Protein AF-A0A963CVA5-F1 (afdb_monomer)

Nearest PDB structures (foldseek):
  7udq-assembly1_A  TM=7.820E-01  e=1.132E-16  Homo sapiens
  7cyr-assembly1_A  TM=7.185E-01  e=1.658E-17  Mycolicibacterium smegmatis MC2 155
  7udp-assembly1_A  TM=7.849E-01  e=9.204E-16  Homo sapiens
  5i35-assembly1_A  TM=7.841E-01  e=1.554E-15  Homo sapiens
  4ped-assembly1_A  TM=7.115E-01  e=2.336E-15  Homo sapiens

Structure (mmCIF, N/CA/C/O backbone):
data_AF-A0A963CVA5-F1
#
_entry.id   AF-A0A963CVA5-F1
#
loop_
_atom_site.group_PDB
_atom_site.id
_atom_site.type_symbol
_atom_site.label_atom_id
_atom_site.label_alt_id
_atom_site.label_comp_id
_atom_site.label_asym_id
_atom_site.label_entity_id
_atom_site.label_seq_id
_atom_site.pdbx_PDB_ins_code
_atom_site.Cartn_x
_atom_site.Cartn_y
_atom_site.Cartn_z
_atom_site.occupancy
_atom_site.B_iso_or_equiv
_atom_site.auth_seq_id
_atom_site.auth_comp_id
_atom_site.auth_asym_id
_atom_site.auth_atom_id
_atom_site.pdbx_PDB_model_num
ATOM 1 N N . MET A 1 1 ? -16.695 -17.046 -19.428 1.00 58.00 1 MET A N 1
ATOM 2 C CA . MET A 1 1 ? -16.121 -15.823 -18.811 1.00 58.00 1 MET A CA 1
ATOM 3 C C . MET A 1 1 ? -14.742 -15.446 -19.372 1.00 58.00 1 MET A C 1
ATOM 5 O O . MET A 1 1 ? -14.582 -14.282 -19.713 1.00 58.00 1 MET A O 1
ATOM 9 N N . ARG A 1 2 ? -13.793 -16.386 -19.567 1.00 63.28 2 ARG A N 1
ATOM 10 C CA . ARG A 1 2 ? -12.446 -16.097 -20.126 1.00 63.28 2 ARG A CA 1
ATOM 11 C C . ARG A 1 2 ? -12.443 -15.358 -21.474 1.00 63.28 2 ARG A C 1
ATOM 13 O O . ARG A 1 2 ? -11.784 -14.335 -21.610 1.00 63.28 2 ARG A O 1
ATOM 20 N N . LEU A 1 3 ? -13.240 -15.824 -22.439 1.00 72.12 3 LEU A N 1
ATOM 21 C CA . LEU A 1 3 ? -13.317 -15.221 -23.780 1.00 72.12 3 LEU A CA 1
ATOM 22 C C . LEU A 1 3 ? -13.849 -13.781 -23.765 1.00 72.12 3 LEU A C 1
ATOM 24 O O . LEU A 1 3 ? -13.309 -12.931 -24.459 1.00 72.12 3 LEU A O 1
ATOM 28 N N . LEU A 1 4 ? -14.857 -13.485 -22.936 1.00 80.06 4 LEU A N 1
ATOM 29 C CA . LEU A 1 4 ? -15.414 -12.131 -22.812 1.00 80.06 4 LEU A CA 1
ATOM 30 C C . LEU A 1 4 ? -14.401 -11.155 -22.204 1.00 80.06 4 LEU A C 1
ATOM 32 O O . LEU A 1 4 ? -14.311 -10.006 -22.628 1.00 80.06 4 LEU A O 1
ATOM 36 N N . ARG A 1 5 ? -13.614 -11.608 -21.222 1.00 79.00 5 ARG A N 1
ATOM 37 C CA . ARG A 1 5 ? -12.592 -10.778 -20.575 1.00 79.00 5 ARG A CA 1
ATOM 38 C C . ARG A 1 5 ? -11.366 -10.581 -21.469 1.00 79.00 5 ARG A C 1
ATOM 40 O O . ARG A 1 5 ? -10.877 -9.459 -21.551 1.00 79.00 5 ARG A O 1
ATOM 47 N N . LEU A 1 6 ? -10.939 -11.607 -22.207 1.00 77.69 6 LEU A N 1
ATOM 48 C CA . LEU A 1 6 ? -9.925 -11.468 -23.257 1.00 77.69 6 LEU A CA 1
ATOM 49 C C . LEU A 1 6 ? -10.396 -10.513 -24.363 1.00 77.69 6 LEU A C 1
ATOM 51 O O . LEU A 1 6 ? -9.666 -9.599 -24.729 1.00 77.69 6 LEU A O 1
ATOM 55 N N . ALA A 1 7 ? -11.636 -10.662 -24.839 1.00 82.62 7 ALA A N 1
ATOM 56 C CA . ALA A 1 7 ? -12.228 -9.748 -25.811 1.00 82.62 7 ALA A CA 1
ATOM 57 C C . ALA A 1 7 ? -12.273 -8.313 -25.275 1.00 82.62 7 ALA A C 1
ATOM 59 O O . ALA A 1 7 ? -11.932 -7.388 -26.007 1.00 82.62 7 ALA A O 1
ATOM 60 N N . LYS A 1 8 ? -12.610 -8.111 -23.990 1.00 82.38 8 LYS A N 1
ATOM 61 C CA . LYS A 1 8 ? -12.521 -6.797 -23.337 1.00 82.38 8 LYS A CA 1
ATOM 62 C C . LYS A 1 8 ? -11.095 -6.251 -23.392 1.00 82.38 8 LYS A C 1
ATOM 64 O O . LYS A 1 8 ? -10.931 -5.096 -23.764 1.00 82.38 8 LYS A O 1
ATOM 69 N N . ILE A 1 9 ? -10.081 -7.051 -23.062 1.00 79.94 9 ILE A N 1
ATOM 70 C CA . ILE A 1 9 ? -8.676 -6.612 -23.086 1.00 79.94 9 ILE A CA 1
ATOM 71 C C . ILE A 1 9 ? -8.236 -6.222 -24.485 1.00 79.94 9 ILE A C 1
ATOM 73 O O . ILE A 1 9 ? -7.710 -5.130 -24.664 1.00 79.94 9 ILE A O 1
ATOM 77 N N . VAL A 1 10 ? -8.511 -7.066 -25.477 1.00 81.44 10 VAL A N 1
ATOM 78 C CA . VAL A 1 10 ? -8.201 -6.772 -26.880 1.00 81.44 10 VAL A CA 1
ATOM 79 C C . VAL A 1 10 ? -8.936 -5.508 -27.327 1.00 81.44 10 VAL A C 1
ATOM 81 O O . VAL A 1 10 ? -8.327 -4.613 -27.900 1.00 81.44 10 VAL A O 1
ATOM 84 N N . THR A 1 11 ? -10.221 -5.375 -26.995 1.00 83.62 11 THR A N 1
ATOM 85 C CA . THR A 1 11 ? -11.025 -4.196 -27.346 1.00 83.62 11 THR A CA 1
ATOM 86 C C . THR A 1 11 ? -10.487 -2.929 -26.689 1.00 83.62 11 THR A C 1
ATOM 88 O O . THR A 1 11 ? -10.404 -1.898 -27.346 1.00 83.62 11 THR A O 1
ATOM 91 N N . VAL A 1 12 ? -10.098 -2.982 -25.413 1.00 82.62 12 VAL A N 1
ATOM 92 C CA . VAL A 1 12 ? -9.499 -1.850 -24.693 1.00 82.62 12 VAL A CA 1
ATOM 93 C C . VAL A 1 12 ? -8.126 -1.518 -25.279 1.00 82.62 12 VAL A C 1
ATOM 95 O O . VAL A 1 12 ? -7.868 -0.357 -25.584 1.00 82.62 12 VAL A O 1
ATOM 98 N N . GLY A 1 13 ? -7.285 -2.520 -25.537 1.00 80.94 13 GLY A N 1
ATOM 99 C CA . GLY A 1 13 ? -5.982 -2.346 -26.178 1.00 80.94 13 GLY A CA 1
ATOM 100 C C . GLY A 1 13 ? -6.095 -1.659 -27.538 1.00 80.94 13 GLY A C 1
ATOM 101 O O . GLY A 1 13 ? -5.429 -0.653 -27.774 1.00 80.94 13 GLY A O 1
ATOM 102 N N . LEU A 1 14 ? -7.019 -2.115 -28.388 1.00 82.75 14 LEU A N 1
ATOM 103 C CA . LEU A 1 14 ? -7.311 -1.485 -29.677 1.00 82.75 14 LEU A CA 1
ATOM 104 C C . LEU A 1 14 ? -7.947 -0.092 -29.503 1.00 82.75 14 LEU A C 1
ATOM 106 O O . LEU A 1 14 ? -7.607 0.858 -30.207 1.00 82.75 14 LEU A O 1
ATOM 110 N N . ARG A 1 15 ? -8.849 0.096 -28.540 1.00 82.81 15 ARG A N 1
ATOM 111 C CA . ARG A 1 15 ? -9.482 1.399 -28.291 1.00 82.81 15 ARG A CA 1
ATOM 112 C C . ARG A 1 15 ? -8.475 2.472 -27.877 1.00 82.81 15 ARG A C 1
ATOM 114 O O . ARG A 1 15 ? -8.663 3.626 -28.248 1.00 82.81 15 ARG A O 1
ATOM 121 N N . PHE A 1 16 ? -7.436 2.107 -27.130 1.00 81.88 16 PHE A N 1
ATOM 122 C CA . PHE A 1 16 ? -6.407 3.035 -26.646 1.00 81.88 16 PHE A CA 1
ATOM 123 C C . PHE A 1 16 ? -5.110 3.012 -27.470 1.00 81.88 16 PHE A C 1
ATOM 125 O O . PHE A 1 16 ? -4.197 3.791 -27.203 1.00 81.88 16 PHE A O 1
ATOM 132 N N . GLY A 1 17 ? -5.022 2.174 -28.503 1.00 78.50 17 GLY A N 1
ATOM 133 C CA . GLY A 1 17 ? -3.855 2.147 -29.384 1.00 78.50 17 GLY A CA 1
ATOM 134 C C . GLY A 1 17 ? -2.616 1.550 -28.720 1.00 78.50 17 GLY A C 1
ATOM 135 O O . GLY A 1 17 ? -1.510 2.013 -28.986 1.00 78.50 17 GLY A O 1
ATOM 136 N N . LEU A 1 18 ? -2.787 0.574 -27.821 1.00 77.38 18 LEU A N 1
ATOM 137 C CA . LEU A 1 18 ? -1.661 -0.130 -27.192 1.00 77.38 18 LEU A CA 1
ATOM 138 C C . LEU A 1 18 ? -0.922 -1.029 -28.188 1.00 77.38 18 LEU A C 1
ATOM 140 O O . LEU A 1 18 ? 0.270 -1.264 -28.049 1.00 77.38 18 LEU A O 1
ATOM 144 N N . ASP A 1 19 ? -1.619 -1.483 -29.224 1.00 73.31 19 ASP A N 1
ATOM 145 C CA . ASP A 1 19 ? -1.038 -2.149 -30.385 1.00 73.31 19 ASP A CA 1
ATOM 146 C C . ASP A 1 19 ? -0.001 -1.268 -31.092 1.00 73.31 19 ASP A C 1
ATOM 148 O O . ASP A 1 19 ? 1.026 -1.783 -31.514 1.00 73.31 19 ASP A O 1
ATOM 152 N N . GLN A 1 20 ? -0.197 0.056 -31.149 1.00 71.38 20 GLN A N 1
ATOM 153 C CA . GLN A 1 20 ? 0.800 0.960 -31.739 1.00 71.38 20 GLN A CA 1
ATOM 154 C C . GLN A 1 20 ? 2.098 1.006 -30.933 1.00 71.38 20 GLN A C 1
ATOM 156 O O . GLN A 1 20 ? 3.159 1.042 -31.530 1.00 71.38 20 GLN A O 1
ATOM 161 N N . LEU A 1 21 ? 2.040 0.912 -29.600 1.00 67.38 21 LEU A N 1
ATOM 162 C CA . LEU A 1 21 ? 3.252 0.865 -28.769 1.00 67.38 21 LEU A CA 1
ATOM 163 C C . LEU A 1 21 ? 4.130 -0.350 -29.092 1.00 67.38 21 LEU A C 1
A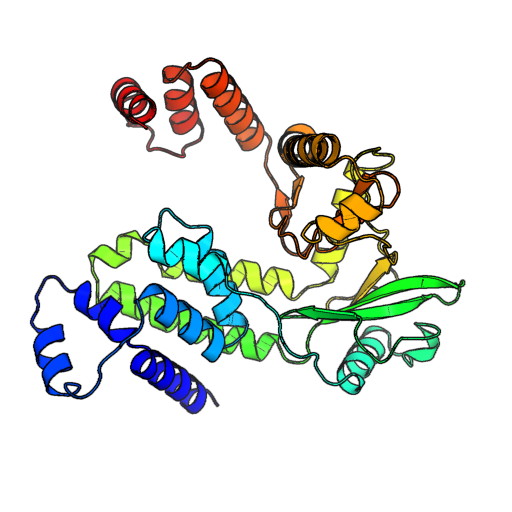TOM 165 O O . LEU A 1 21 ? 5.350 -0.261 -29.025 1.00 67.38 21 LEU A O 1
ATOM 169 N N . VAL A 1 22 ? 3.502 -1.477 -29.435 1.00 65.62 22 VAL A N 1
ATOM 170 C CA . VAL A 1 22 ? 4.201 -2.708 -29.825 1.00 65.62 22 VAL A CA 1
ATOM 171 C C . VAL A 1 22 ? 4.675 -2.632 -31.278 1.00 65.62 22 VAL A C 1
ATOM 173 O O . VAL A 1 22 ? 5.758 -3.107 -31.594 1.00 65.62 22 VAL A O 1
ATOM 176 N N . LEU A 1 23 ? 3.880 -2.026 -32.162 1.00 67.62 23 LEU A N 1
ATOM 177 C CA . LEU A 1 23 ? 4.208 -1.879 -33.582 1.00 67.62 23 LEU A CA 1
ATOM 178 C C . LEU A 1 23 ? 5.320 -0.850 -33.822 1.00 67.62 23 LEU A C 1
ATOM 180 O O . LEU A 1 23 ? 6.184 -1.089 -34.655 1.00 67.62 23 LEU A O 1
ATOM 184 N N . ASP A 1 24 ? 5.346 0.249 -33.070 1.00 66.31 24 ASP A N 1
ATOM 185 C CA . ASP A 1 24 ? 6.409 1.262 -33.132 1.00 66.31 24 ASP A CA 1
ATOM 186 C C . ASP A 1 24 ? 7.757 0.707 -32.633 1.00 66.31 24 ASP A C 1
ATOM 188 O O . ASP A 1 24 ? 8.813 1.254 -32.945 1.00 66.31 24 ASP A O 1
ATOM 192 N N . ALA A 1 25 ? 7.720 -0.391 -31.874 1.00 61.44 25 ALA A N 1
ATOM 193 C CA . ALA A 1 25 ? 8.889 -1.119 -31.402 1.00 61.44 25 ALA A CA 1
ATOM 194 C C . ALA A 1 25 ? 9.374 -2.216 -32.376 1.00 61.44 25 ALA A C 1
ATOM 196 O O . ALA A 1 25 ? 10.396 -2.839 -32.103 1.00 61.44 25 ALA A O 1
ATOM 197 N N . ASP A 1 26 ? 8.678 -2.469 -33.498 1.00 64.25 26 ASP A N 1
ATOM 198 C CA . ASP A 1 26 ? 9.117 -3.421 -34.531 1.00 64.25 26 ASP A CA 1
ATOM 199 C C . ASP A 1 26 ? 10.130 -2.767 -35.495 1.00 64.25 26 ASP A C 1
ATOM 201 O O . ASP A 1 26 ? 9.747 -1.927 -36.317 1.00 64.25 26 ASP A O 1
ATOM 205 N N . PRO A 1 27 ? 11.407 -3.194 -35.492 1.00 58.47 27 PRO A N 1
ATOM 206 C CA . PRO A 1 27 ? 12.426 -2.619 -36.363 1.00 58.47 27 PRO A CA 1
ATOM 207 C C . PRO A 1 27 ? 12.242 -2.977 -37.850 1.00 58.47 27 PRO A C 1
ATOM 209 O O . PRO A 1 27 ? 12.894 -2.380 -38.705 1.00 58.47 27 PRO A O 1
ATOM 212 N N . SER A 1 28 ? 11.373 -3.937 -38.196 1.00 66.75 28 SER A N 1
ATOM 213 C CA . SER A 1 28 ? 11.171 -4.384 -39.581 1.00 66.75 28 SER A CA 1
ATOM 214 C C . SER A 1 28 ? 10.199 -3.518 -40.396 1.00 66.75 28 SER A C 1
ATOM 216 O O . SER A 1 28 ? 10.202 -3.593 -41.628 1.00 66.75 28 SER A O 1
ATOM 218 N N . GLY A 1 29 ? 9.339 -2.726 -39.741 1.00 62.78 29 GLY A N 1
ATOM 219 C CA . GLY A 1 29 ? 8.379 -1.807 -40.375 1.00 62.78 29 GLY A CA 1
ATOM 220 C C . GLY A 1 29 ? 7.257 -2.457 -41.207 1.00 62.78 29 GLY A C 1
ATOM 221 O O . GLY A 1 29 ? 6.314 -1.775 -41.616 1.00 62.78 29 GLY A O 1
ATOM 222 N N . ARG A 1 30 ? 7.294 -3.778 -41.435 1.00 66.56 30 ARG A N 1
ATOM 223 C CA . ARG A 1 30 ? 6.318 -4.507 -42.267 1.00 66.56 30 ARG A CA 1
ATOM 224 C C . ARG A 1 30 ? 5.005 -4.782 -41.537 1.00 66.56 30 ARG A C 1
ATOM 226 O O . ARG A 1 30 ? 3.941 -4.644 -42.141 1.00 66.56 30 ARG A O 1
ATOM 233 N N . LEU A 1 31 ? 5.062 -5.133 -40.251 1.00 66.44 31 LEU A N 1
ATOM 234 C CA . LEU A 1 31 ? 3.866 -5.328 -39.423 1.00 66.44 31 LEU A CA 1
ATOM 235 C C . LEU A 1 31 ? 3.086 -4.013 -39.217 1.00 66.44 31 LEU A C 1
ATOM 237 O O . LEU A 1 31 ? 1.871 -4.027 -39.433 1.00 66.44 31 LEU A O 1
ATOM 241 N N . PRO A 1 32 ? 3.733 -2.865 -38.916 1.00 66.38 32 PRO A N 1
ATOM 242 C CA . PRO A 1 32 ? 3.062 -1.568 -38.837 1.00 66.38 32 PRO A CA 1
ATOM 243 C C . PRO A 1 32 ? 2.310 -1.183 -40.110 1.00 66.38 32 PRO A C 1
ATOM 245 O O . PRO A 1 32 ? 1.197 -0.671 -40.013 1.00 66.38 32 PRO A O 1
ATOM 248 N N . ALA A 1 33 ? 2.882 -1.440 -41.291 1.00 64.44 33 ALA A N 1
ATOM 249 C CA . ALA A 1 33 ? 2.288 -1.062 -42.573 1.00 64.44 33 ALA A CA 1
ATOM 250 C C . ALA A 1 33 ? 0.997 -1.844 -42.880 1.00 64.44 33 ALA A C 1
ATOM 252 O O . ALA A 1 33 ? -0.021 -1.247 -43.233 1.00 64.44 33 ALA A O 1
ATOM 253 N N . VAL A 1 34 ? 1.010 -3.168 -42.685 1.00 70.31 34 VAL A N 1
ATOM 254 C CA . VAL A 1 34 ? -0.186 -4.015 -42.859 1.00 70.31 34 VAL A CA 1
ATOM 255 C C . VAL A 1 34 ? -1.251 -3.651 -41.825 1.00 70.31 34 VAL A C 1
ATOM 257 O O . VAL A 1 34 ? -2.434 -3.556 -42.147 1.00 70.31 34 VAL A O 1
ATOM 260 N N . TRP A 1 35 ? -0.843 -3.383 -40.587 1.00 73.44 35 TRP A N 1
ATOM 261 C CA . TRP A 1 35 ? -1.770 -3.042 -39.516 1.00 73.44 35 TRP A CA 1
ATOM 262 C C . TRP A 1 35 ? -2.430 -1.670 -39.712 1.00 73.44 35 TRP A C 1
ATOM 264 O O . TRP A 1 35 ? -3.646 -1.543 -39.562 1.00 73.44 35 TRP A O 1
ATOM 274 N N . HIS A 1 36 ? -1.664 -0.653 -40.122 1.00 69.88 36 HIS A N 1
ATOM 275 C CA . HIS A 1 36 ? -2.199 0.671 -40.449 1.00 69.88 36 HIS A CA 1
ATOM 276 C C . HIS A 1 36 ? -3.141 0.636 -41.655 1.00 69.88 36 HIS A C 1
ATOM 278 O O . HIS A 1 36 ? -4.099 1.402 -41.676 1.00 69.88 36 HIS A O 1
ATOM 284 N N . PHE A 1 37 ? -2.932 -0.269 -42.617 1.00 72.12 37 PHE A N 1
ATOM 285 C CA . PHE A 1 37 ? -3.853 -0.459 -43.740 1.00 72.12 37 PHE A CA 1
ATOM 286 C C . PHE A 1 37 ? -5.238 -0.944 -43.279 1.00 72.12 37 PHE A C 1
ATOM 288 O O . PHE A 1 37 ? -6.253 -0.387 -43.691 1.00 72.12 37 PHE A O 1
ATOM 295 N N . PHE A 1 38 ? -5.300 -1.923 -42.370 1.00 72.69 38 PHE A N 1
ATOM 296 C CA . PHE A 1 38 ? -6.575 -2.433 -41.846 1.00 72.69 38 PHE A CA 1
ATOM 297 C C . PHE A 1 38 ? -7.232 -1.521 -40.800 1.00 72.69 38 PHE A C 1
ATOM 299 O O . PHE A 1 38 ? -8.441 -1.598 -40.606 1.00 72.69 38 PHE A O 1
ATOM 306 N N . PHE A 1 39 ? -6.464 -0.652 -40.138 1.00 75.50 39 PHE A N 1
ATOM 307 C CA . PHE A 1 39 ? -6.941 0.208 -39.049 1.00 75.50 39 PHE A CA 1
ATOM 308 C C . PHE A 1 39 ? -6.785 1.713 -39.327 1.00 75.50 39 PHE A C 1
ATOM 310 O O . PHE A 1 39 ? -6.747 2.513 -38.391 1.00 75.50 39 PHE A O 1
ATOM 317 N N . PHE A 1 40 ? -6.746 2.122 -40.600 1.00 69.75 40 PHE A N 1
ATOM 318 C CA . PHE A 1 40 ? -6.430 3.495 -41.030 1.00 69.75 40 PHE A CA 1
ATOM 319 C C . PHE A 1 40 ? -7.355 4.587 -40.452 1.00 69.75 40 PHE A C 1
ATOM 321 O O . PHE A 1 40 ? -6.978 5.757 -40.380 1.00 69.75 40 PHE A O 1
ATOM 328 N N . TRP A 1 41 ? -8.570 4.225 -40.024 1.00 73.69 41 TRP A N 1
ATOM 329 C CA . TRP A 1 41 ? -9.540 5.144 -39.418 1.00 73.69 41 TRP A CA 1
ATOM 330 C C . TRP A 1 41 ? -9.261 5.461 -37.938 1.00 73.69 41 TRP A C 1
ATOM 332 O O . TRP A 1 41 ? -9.852 6.395 -37.389 1.00 73.69 41 TRP A O 1
ATOM 342 N N . ARG A 1 42 ? -8.385 4.705 -37.258 1.00 75.44 42 ARG A N 1
ATOM 343 C CA . ARG A 1 42 ? -8.060 4.909 -35.837 1.00 75.44 42 ARG A CA 1
ATOM 344 C C . ARG A 1 42 ? -7.052 6.051 -35.691 1.00 75.44 42 ARG A C 1
ATOM 346 O O . ARG A 1 42 ? -5.860 5.876 -35.914 1.00 75.44 42 ARG A O 1
ATOM 353 N N . LYS A 1 43 ? -7.534 7.232 -35.287 1.00 70.69 43 LYS A N 1
ATOM 354 C CA . LYS A 1 43 ? -6.695 8.385 -34.916 1.00 70.69 43 LYS A CA 1
ATOM 355 C C . LYS A 1 43 ? -6.713 8.597 -33.409 1.00 70.69 43 LYS A C 1
ATOM 357 O O . LYS A 1 43 ? -7.772 8.821 -32.824 1.00 70.69 43 LYS A O 1
ATOM 362 N N . PHE A 1 44 ? -5.537 8.596 -32.794 1.00 78.19 44 PHE A N 1
ATOM 363 C CA . PHE A 1 44 ? -5.379 8.867 -31.371 1.00 78.19 44 PHE A CA 1
ATOM 364 C C . PHE A 1 44 ? -4.940 10.313 -31.164 1.00 78.19 44 PHE A C 1
ATOM 366 O O . PHE A 1 44 ? -3.869 10.707 -31.610 1.00 78.19 44 PHE A O 1
ATOM 373 N N . ARG A 1 45 ? -5.785 11.116 -30.508 1.00 75.88 45 ARG A N 1
ATOM 374 C CA . ARG A 1 45 ? -5.478 12.524 -30.198 1.00 75.88 45 ARG A CA 1
ATOM 375 C C . ARG A 1 45 ? -4.644 12.689 -28.929 1.00 75.88 45 ARG A C 1
ATOM 377 O O . ARG A 1 45 ? -4.016 13.722 -28.747 1.00 75.88 45 ARG A O 1
ATOM 384 N N . GLU A 1 46 ? -4.666 11.691 -28.052 1.00 84.81 46 GLU A N 1
ATOM 385 C CA . GLU A 1 46 ? -3.998 11.749 -26.753 1.00 84.81 46 GLU A CA 1
ATOM 386 C C . GLU A 1 46 ? -2.586 11.149 -26.815 1.00 84.81 46 GLU A C 1
ATOM 388 O O . GLU A 1 46 ? -2.382 10.162 -27.537 1.00 84.81 46 GLU A O 1
ATOM 393 N N . PRO A 1 47 ? -1.627 11.693 -26.040 1.00 87.38 47 PRO A N 1
ATOM 394 C CA . PRO A 1 47 ? -0.296 11.118 -25.874 1.00 87.38 47 PRO A CA 1
ATOM 395 C C . PRO A 1 47 ? -0.338 9.656 -25.428 1.00 87.38 47 PRO A C 1
ATOM 397 O O . PRO A 1 47 ? -1.215 9.250 -24.663 1.00 87.38 47 PRO A O 1
ATOM 400 N N . ARG A 1 48 ? 0.650 8.868 -25.866 1.00 87.50 48 ARG A N 1
ATOM 401 C CA . ARG A 1 48 ? 0.733 7.423 -25.594 1.00 87.50 48 ARG A CA 1
ATOM 402 C C . ARG A 1 48 ? 0.637 7.069 -24.102 1.00 87.50 48 ARG A C 1
ATOM 404 O O . ARG A 1 48 ? -0.036 6.101 -23.762 1.00 87.50 48 ARG A O 1
ATOM 411 N N . ALA A 1 49 ? 1.238 7.886 -23.234 1.00 88.06 49 ALA A N 1
ATOM 412 C CA . ALA A 1 49 ? 1.235 7.698 -21.787 1.00 88.06 49 ALA A CA 1
ATOM 413 C C . ALA A 1 49 ? -0.184 7.771 -21.207 1.00 88.06 49 ALA A C 1
ATOM 415 O O . ALA A 1 49 ? -0.630 6.846 -20.529 1.00 88.06 49 ALA A O 1
ATOM 416 N N . ILE A 1 50 ? -0.939 8.815 -21.572 1.00 89.00 50 ILE A N 1
ATOM 417 C CA . ILE A 1 50 ? -2.329 9.014 -21.130 1.00 89.00 50 ILE A CA 1
ATOM 418 C C . ILE A 1 50 ? -3.210 7.853 -21.598 1.00 89.00 50 ILE A C 1
ATOM 420 O O . ILE A 1 50 ? -4.050 7.351 -20.848 1.00 89.00 50 ILE A O 1
ATOM 424 N N . ARG A 1 51 ? -3.002 7.389 -22.836 1.00 89.94 51 ARG A N 1
ATOM 425 C CA . ARG A 1 51 ? -3.746 6.247 -23.379 1.00 89.94 51 ARG A CA 1
ATOM 426 C C . ARG A 1 51 ? -3.452 4.960 -22.617 1.00 89.94 51 ARG A C 1
ATOM 428 O O . ARG A 1 51 ? -4.389 4.220 -22.329 1.00 89.94 51 ARG A O 1
ATOM 435 N N . LEU A 1 52 ? -2.188 4.714 -22.267 1.00 88.94 52 LEU A N 1
ATOM 436 C CA . LEU A 1 52 ? -1.793 3.566 -21.454 1.00 88.94 5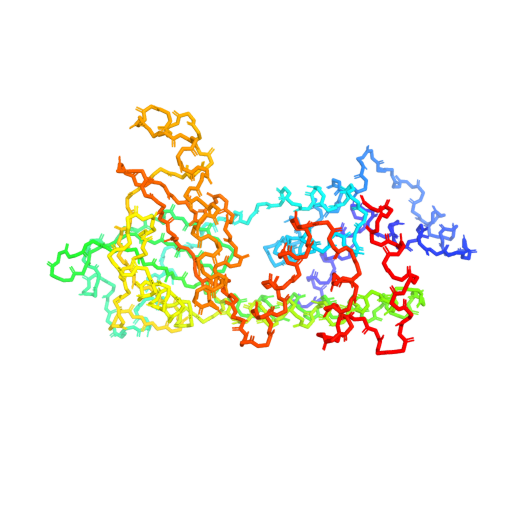2 LEU A CA 1
ATOM 437 C C . LEU A 1 52 ? -2.456 3.609 -20.076 1.00 88.94 52 LEU A C 1
ATOM 439 O O . LEU A 1 52 ? -3.107 2.636 -19.697 1.00 88.94 52 LEU A O 1
ATOM 443 N N . ARG A 1 53 ? -2.381 4.744 -19.371 1.00 90.75 53 ARG A N 1
ATOM 444 C CA . ARG A 1 53 ? -3.035 4.906 -18.066 1.00 90.75 53 ARG A CA 1
ATOM 445 C C . ARG A 1 53 ? -4.533 4.610 -18.142 1.00 90.75 53 ARG A C 1
ATOM 447 O O . ARG A 1 53 ? -5.032 3.761 -17.408 1.00 90.75 53 ARG A O 1
ATOM 454 N N . ARG A 1 54 ? -5.246 5.247 -19.076 1.00 88.94 54 ARG A N 1
ATOM 455 C CA . ARG A 1 54 ? -6.698 5.055 -19.242 1.00 88.94 54 ARG A CA 1
ATOM 456 C C . ARG A 1 54 ? -7.075 3.639 -19.660 1.00 88.94 54 ARG A C 1
ATOM 458 O O . ARG A 1 54 ? -8.153 3.156 -19.301 1.00 88.94 54 ARG A O 1
ATOM 465 N N . ALA A 1 55 ? -6.209 2.966 -20.415 1.00 88.75 55 ALA A N 1
ATOM 466 C CA . ALA A 1 55 ? -6.394 1.561 -20.730 1.00 88.75 55 ALA A CA 1
ATOM 467 C C . ALA A 1 55 ? -6.346 0.718 -19.452 1.00 88.75 55 ALA A C 1
ATOM 469 O O . ALA A 1 55 ? -7.291 -0.026 -19.201 1.00 88.75 55 ALA A O 1
ATOM 470 N N . LEU A 1 56 ? -5.317 0.882 -18.616 1.00 89.06 56 LEU A N 1
ATOM 471 C CA . LEU A 1 56 ? -5.186 0.150 -17.352 1.00 89.06 56 LEU A CA 1
ATOM 472 C C . LEU A 1 56 ? -6.363 0.427 -16.400 1.00 89.06 56 LEU A C 1
ATOM 474 O O . LEU A 1 56 ? -6.958 -0.522 -15.888 1.00 89.06 56 LEU A O 1
ATOM 478 N N . GLU A 1 57 ? -6.796 1.686 -16.272 1.00 87.00 57 GLU A N 1
ATOM 479 C CA . GLU A 1 57 ? -8.011 2.068 -15.525 1.00 87.00 57 GLU A CA 1
ATOM 480 C C . GLU A 1 57 ? -9.263 1.342 -16.051 1.00 87.00 57 GLU A C 1
ATOM 482 O O . GLU A 1 57 ? -10.059 0.799 -15.284 1.00 87.00 57 GLU A O 1
ATOM 487 N N . SER A 1 58 ? -9.422 1.266 -17.377 1.00 85.12 58 SER A N 1
ATOM 488 C CA . SER A 1 58 ? -10.566 0.602 -18.023 1.00 85.12 58 SER A CA 1
ATOM 489 C C . SER A 1 58 ? -10.548 -0.924 -17.864 1.00 85.12 58 SER A C 1
ATOM 491 O O . SER A 1 58 ? -11.604 -1.580 -17.854 1.00 85.12 58 SER A O 1
ATOM 493 N N . LEU A 1 59 ? -9.355 -1.517 -17.777 1.00 84.75 59 LEU A N 1
ATOM 494 C CA . LEU A 1 59 ? -9.178 -2.947 -17.535 1.00 84.75 59 LEU A CA 1
ATOM 495 C C . LEU A 1 59 ? -9.539 -3.303 -16.093 1.00 84.75 59 LEU A C 1
ATOM 497 O O . LEU A 1 59 ? -10.208 -4.320 -15.872 1.00 84.75 59 LEU A O 1
ATOM 501 N N . GLY A 1 60 ? -9.233 -2.417 -15.152 1.00 83.44 60 GLY A N 1
ATOM 502 C CA . GLY A 1 60 ? -9.695 -2.482 -13.775 1.00 83.44 60 GLY A CA 1
ATOM 503 C C . GLY A 1 60 ? -8.555 -2.608 -12.764 1.00 83.44 60 GLY A C 1
ATOM 504 O O . GLY A 1 60 ? -7.387 -2.461 -13.120 1.00 83.44 60 GLY A O 1
ATOM 505 N N . PRO A 1 61 ? -8.881 -2.913 -11.499 1.00 82.31 61 PRO A N 1
ATOM 506 C CA . PRO A 1 61 ? -7.993 -2.639 -10.364 1.00 82.31 61 PRO A CA 1
ATOM 507 C C . PRO A 1 61 ? -6.664 -3.399 -10.413 1.00 82.31 61 PRO A C 1
ATOM 509 O O . PRO A 1 61 ? -5.621 -2.854 -10.076 1.00 82.31 61 PRO A O 1
ATOM 512 N N . ILE A 1 62 ? -6.676 -4.632 -10.925 1.00 86.75 62 ILE A N 1
ATOM 513 C CA . ILE A 1 62 ? -5.461 -5.446 -11.071 1.00 86.75 62 ILE A CA 1
ATOM 514 C C . ILE A 1 62 ? -4.480 -4.823 -12.070 1.00 86.75 62 ILE A C 1
ATOM 516 O O . ILE A 1 62 ? -3.277 -4.806 -11.834 1.00 86.75 62 ILE A O 1
ATOM 520 N N . PHE A 1 63 ? -4.983 -4.245 -13.161 1.00 88.19 63 PHE A N 1
ATOM 521 C CA . PHE A 1 63 ? -4.152 -3.563 -14.153 1.00 88.19 63 PHE A CA 1
ATOM 522 C C . PHE A 1 63 ? -3.694 -2.181 -13.675 1.00 88.19 63 PHE A C 1
ATOM 524 O O . PHE A 1 63 ? -2.596 -1.757 -14.024 1.00 88.19 63 PHE A O 1
ATOM 531 N N . VAL A 1 64 ? -4.500 -1.503 -12.852 1.00 86.69 64 VAL A N 1
ATOM 532 C CA . VAL A 1 64 ? -4.101 -0.274 -12.147 1.00 86.69 64 VAL A CA 1
ATOM 533 C C . VAL A 1 64 ? -2.917 -0.563 -11.221 1.00 86.69 64 VAL A C 1
ATOM 535 O O . VAL A 1 64 ? -1.879 0.075 -11.371 1.00 86.69 64 VAL A O 1
ATOM 538 N N . LYS A 1 65 ? -3.010 -1.586 -10.358 1.00 85.69 65 LYS A N 1
ATOM 539 C CA . LYS A 1 65 ? -1.894 -2.027 -9.502 1.00 85.69 65 LYS A CA 1
ATOM 540 C C . LYS A 1 65 ? -0.661 -2.441 -10.302 1.00 85.69 65 LYS A C 1
ATOM 542 O O . LYS A 1 65 ? 0.454 -2.073 -9.948 1.00 85.69 65 LYS A O 1
ATOM 547 N N . PHE A 1 66 ? -0.850 -3.159 -11.410 1.00 88.75 66 PHE A N 1
ATOM 548 C CA . PHE A 1 66 ? 0.258 -3.518 -12.296 1.00 88.75 66 PHE A CA 1
ATOM 549 C C . PHE A 1 66 ? 0.952 -2.274 -12.866 1.00 88.75 66 PHE A C 1
ATOM 551 O O . PHE A 1 66 ? 2.175 -2.193 -12.863 1.00 88.75 66 PHE A O 1
ATOM 558 N N . GLY A 1 67 ? 0.179 -1.275 -13.303 1.00 88.62 67 GLY A N 1
ATOM 559 C CA . GLY A 1 67 ? 0.714 0.003 -13.771 1.00 88.62 67 GLY A CA 1
ATOM 560 C C . GLY A 1 67 ? 1.458 0.778 -12.686 1.00 88.62 67 GLY A C 1
ATOM 561 O O . GLY A 1 67 ? 2.532 1.307 -12.955 1.00 88.62 67 GLY A O 1
ATOM 562 N N . GLN A 1 68 ? 0.934 0.799 -11.458 1.00 84.25 68 GLN A N 1
ATOM 563 C CA . GLN A 1 68 ? 1.610 1.409 -10.310 1.00 84.25 68 GLN A CA 1
ATOM 564 C C . GLN A 1 68 ? 2.948 0.719 -10.024 1.00 84.25 68 GLN A C 1
ATOM 566 O O . GLN A 1 68 ? 3.962 1.402 -9.906 1.00 84.25 68 GLN A O 1
ATOM 571 N N . MET A 1 69 ? 2.988 -0.617 -10.009 1.00 86.19 69 MET A N 1
ATOM 572 C CA . MET A 1 69 ? 4.240 -1.358 -9.841 1.00 86.19 69 MET A CA 1
ATOM 573 C C . MET A 1 69 ? 5.232 -1.065 -10.975 1.00 86.19 69 MET A C 1
ATOM 575 O O . MET A 1 69 ? 6.403 -0.806 -10.720 1.00 86.19 69 MET A O 1
ATOM 579 N N . LEU A 1 70 ? 4.771 -1.001 -12.226 1.00 86.38 70 LEU A N 1
ATOM 580 C CA . LEU A 1 70 ? 5.638 -0.623 -13.343 1.00 86.38 70 LEU A CA 1
ATOM 581 C C . LEU A 1 70 ? 6.146 0.824 -13.250 1.00 86.38 70 LEU A C 1
ATOM 583 O O . LEU A 1 70 ? 7.259 1.101 -13.685 1.00 86.38 70 LEU A O 1
ATOM 587 N N . SER A 1 71 ? 5.371 1.747 -12.673 1.00 84.50 71 SER A N 1
ATOM 588 C CA . SER A 1 71 ? 5.773 3.154 -12.526 1.00 84.50 71 SER A CA 1
ATOM 589 C C . SER A 1 71 ? 7.000 3.349 -11.628 1.00 84.50 71 SER A C 1
ATOM 591 O O . SER A 1 71 ? 7.746 4.316 -11.803 1.00 84.50 71 SER A O 1
ATOM 593 N N . THR A 1 72 ? 7.249 2.416 -10.701 1.00 79.69 72 THR A N 1
ATOM 594 C CA . THR A 1 72 ? 8.442 2.429 -9.841 1.00 79.69 72 THR A CA 1
ATOM 595 C C . THR A 1 72 ? 9.675 1.875 -10.564 1.00 79.69 72 THR A C 1
ATOM 597 O O . THR A 1 72 ? 10.803 2.249 -10.241 1.00 79.69 72 THR A O 1
ATOM 600 N N . ARG A 1 73 ? 9.472 1.065 -11.611 1.00 80.56 73 ARG A N 1
ATOM 601 C CA . ARG A 1 73 ? 10.503 0.503 -12.497 1.00 80.56 73 ARG A CA 1
ATOM 602 C C . ARG A 1 73 ? 10.856 1.454 -13.642 1.00 80.56 73 ARG A C 1
ATOM 604 O O . ARG A 1 73 ? 10.689 1.143 -14.823 1.00 80.56 73 ARG A O 1
ATOM 611 N N . ARG A 1 74 ? 11.375 2.639 -13.299 1.00 79.06 74 ARG A N 1
ATOM 612 C CA . ARG A 1 74 ? 11.852 3.644 -14.277 1.00 79.06 74 ARG A CA 1
ATOM 613 C C . ARG A 1 74 ? 13.013 3.145 -15.149 1.00 79.06 74 ARG A C 1
ATOM 615 O O . ARG A 1 74 ? 13.298 3.738 -16.181 1.00 79.06 74 ARG A O 1
ATOM 622 N N . ASP A 1 75 ? 13.659 2.050 -14.755 1.00 79.88 75 ASP A N 1
ATOM 623 C CA . ASP A 1 75 ? 14.637 1.314 -15.559 1.00 79.88 75 ASP A CA 1
ATOM 624 C C . ASP A 1 75 ? 14.005 0.595 -16.764 1.00 79.88 75 ASP A C 1
ATOM 626 O O . ASP A 1 75 ? 14.668 0.395 -17.780 1.00 79.88 75 ASP A O 1
ATOM 630 N N . LEU A 1 76 ? 12.726 0.216 -16.666 1.00 76.00 76 LEU A N 1
ATOM 631 C CA . LEU A 1 76 ? 11.994 -0.506 -17.710 1.00 76.00 76 LEU A CA 1
ATOM 632 C C . LEU A 1 76 ? 11.141 0.406 -18.595 1.00 76.00 76 LEU A C 1
ATOM 634 O O . LEU A 1 76 ? 10.768 0.008 -19.700 1.00 76.00 76 LEU A O 1
ATOM 638 N N . LEU A 1 77 ? 10.793 1.601 -18.110 1.00 80.00 77 LEU A N 1
ATOM 639 C CA . LEU A 1 77 ? 9.855 2.500 -18.773 1.00 80.00 77 LEU A CA 1
ATOM 640 C C . LEU A 1 77 ? 10.470 3.866 -19.098 1.00 80.00 77 LEU A C 1
ATOM 642 O O . LEU A 1 77 ? 11.094 4.483 -18.237 1.00 80.00 77 LEU A O 1
ATOM 646 N N . PRO A 1 78 ? 10.199 4.406 -20.301 1.00 84.12 78 PRO A N 1
ATOM 647 C CA . PRO A 1 78 ? 10.409 5.816 -20.597 1.00 84.12 78 PRO A CA 1
ATOM 648 C C . PRO A 1 78 ? 9.792 6.739 -19.526 1.00 84.12 78 PRO A C 1
ATOM 650 O O . PRO A 1 78 ? 8.682 6.451 -19.059 1.00 84.12 78 PRO A O 1
ATOM 653 N N . PRO A 1 79 ? 10.446 7.867 -19.174 1.00 85.38 79 PRO A N 1
ATOM 654 C CA . PRO A 1 79 ? 9.967 8.774 -18.128 1.00 85.38 79 PRO A CA 1
ATOM 655 C C . PRO A 1 79 ? 8.520 9.243 -18.317 1.00 85.38 79 PRO A C 1
ATOM 657 O O . PRO A 1 79 ? 7.763 9.271 -17.354 1.00 85.38 79 PRO A O 1
ATOM 660 N N . ASP A 1 80 ? 8.101 9.514 -19.561 1.00 88.12 80 ASP A N 1
ATOM 661 C CA . ASP A 1 80 ? 6.731 9.940 -19.872 1.00 88.12 80 ASP A CA 1
ATOM 662 C C . ASP A 1 80 ? 5.680 8.889 -19.488 1.00 88.12 80 ASP A C 1
ATOM 664 O O . ASP A 1 80 ? 4.596 9.238 -19.024 1.00 88.12 80 ASP A O 1
ATOM 668 N N . LEU A 1 81 ? 5.996 7.601 -19.661 1.00 87.62 81 LEU A N 1
ATOM 669 C CA . LEU A 1 81 ? 5.116 6.511 -19.246 1.00 87.62 81 LEU A CA 1
ATOM 670 C C . LEU A 1 81 ? 5.130 6.345 -17.727 1.00 87.62 81 LEU A C 1
ATOM 672 O O . LEU A 1 81 ? 4.067 6.202 -17.130 1.00 87.62 81 LEU A O 1
ATOM 676 N N . ALA A 1 82 ? 6.311 6.368 -17.105 1.00 86.12 82 ALA A N 1
ATOM 677 C CA . ALA A 1 82 ? 6.444 6.176 -15.664 1.00 86.12 82 ALA A CA 1
ATOM 678 C C . ALA A 1 82 ? 5.715 7.270 -14.866 1.00 86.12 82 ALA A C 1
ATOM 680 O O . ALA A 1 82 ? 4.977 6.954 -13.935 1.00 86.12 82 ALA A O 1
ATOM 681 N N . ASP A 1 83 ? 5.865 8.536 -15.263 1.00 85.62 83 ASP A N 1
ATOM 682 C CA . ASP A 1 83 ? 5.220 9.667 -14.592 1.00 85.62 83 ASP A CA 1
ATOM 683 C C . ASP A 1 83 ? 3.688 9.605 -14.715 1.00 85.62 83 ASP A C 1
ATOM 685 O O . ASP A 1 83 ? 2.977 9.833 -13.737 1.00 85.62 83 ASP A O 1
ATOM 689 N N . GLU A 1 84 ? 3.158 9.230 -15.884 1.00 89.12 84 GLU A N 1
ATOM 690 C CA . GLU A 1 84 ? 1.709 9.091 -16.056 1.00 89.12 84 GLU A CA 1
ATOM 691 C C . GLU A 1 84 ? 1.161 7.873 -15.295 1.00 89.12 84 GLU A C 1
ATOM 693 O O . GLU A 1 84 ? 0.093 7.954 -14.691 1.00 89.12 84 GLU A O 1
ATOM 698 N N . LEU A 1 85 ? 1.877 6.742 -15.278 1.00 88.50 85 LEU A N 1
ATOM 699 C CA . LEU A 1 85 ? 1.466 5.567 -14.504 1.00 88.50 85 LEU A CA 1
ATOM 700 C C . LEU A 1 85 ? 1.513 5.816 -12.992 1.00 88.50 85 LEU A C 1
ATOM 702 O O . LEU A 1 85 ? 0.675 5.274 -12.277 1.00 88.50 85 LEU A O 1
ATOM 706 N N . ALA A 1 86 ? 2.413 6.673 -12.504 1.00 82.56 86 ALA A N 1
ATOM 707 C CA . ALA A 1 86 ? 2.449 7.076 -11.098 1.00 82.56 86 ALA A CA 1
ATOM 708 C C . ALA A 1 86 ? 1.184 7.846 -10.663 1.00 82.56 86 ALA A C 1
ATOM 710 O O . ALA A 1 86 ? 0.867 7.897 -9.476 1.00 82.56 86 ALA A O 1
ATOM 711 N N . ALA A 1 87 ? 0.427 8.416 -11.610 1.00 83.25 87 ALA A N 1
ATOM 712 C CA . ALA A 1 87 ? -0.847 9.081 -11.339 1.00 83.25 87 ALA A CA 1
ATOM 713 C C . ALA A 1 87 ? -2.041 8.112 -11.217 1.00 83.25 87 ALA A C 1
ATOM 715 O O . ALA A 1 87 ? -3.160 8.551 -10.934 1.00 83.25 87 ALA A O 1
ATOM 716 N N . LEU A 1 88 ? -1.836 6.807 -11.438 1.00 83.25 88 LEU A N 1
ATOM 717 C CA . LEU A 1 88 ? -2.869 5.793 -11.246 1.00 83.25 88 LEU A CA 1
ATOM 718 C C . LEU A 1 88 ? -3.322 5.761 -9.785 1.00 83.25 88 LEU A C 1
ATOM 720 O O . LEU A 1 88 ? -2.522 5.559 -8.873 1.00 83.25 88 LEU A O 1
ATOM 724 N N . GLN A 1 89 ? -4.627 5.912 -9.567 1.00 69.56 89 GLN A N 1
ATOM 725 C CA . GLN A 1 89 ? -5.225 5.798 -8.241 1.00 69.56 89 GLN A CA 1
ATOM 726 C C . GLN A 1 89 ? -5.930 4.455 -8.088 1.00 69.56 89 GLN A C 1
ATOM 728 O O . GLN A 1 89 ? -6.800 4.111 -8.888 1.00 69.56 89 GLN A O 1
ATOM 733 N N . ASP A 1 90 ? -5.626 3.743 -7.004 1.00 69.06 90 ASP A N 1
ATOM 734 C CA . ASP A 1 90 ? -6.312 2.503 -6.638 1.00 69.06 90 ASP A CA 1
ATOM 735 C C . ASP A 1 90 ? -7.605 2.780 -5.851 1.00 69.06 90 ASP A C 1
ATOM 737 O O . ASP A 1 90 ? -7.799 2.336 -4.720 1.00 69.06 90 ASP A O 1
ATOM 7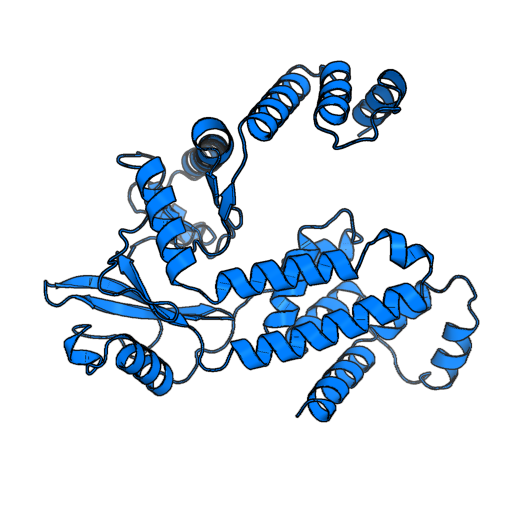41 N N . ARG A 1 91 ? -8.488 3.604 -6.427 1.00 67.69 91 ARG A N 1
ATOM 742 C CA . ARG A 1 91 ? -9.807 3.879 -5.848 1.00 67.69 91 ARG A CA 1
ATOM 743 C C . ARG A 1 91 ? -10.863 3.117 -6.610 1.00 67.69 91 ARG A C 1
ATOM 745 O O . ARG A 1 91 ? -11.177 3.421 -7.759 1.00 67.69 91 ARG A O 1
ATOM 752 N N . VAL A 1 92 ? -11.454 2.155 -5.925 1.00 76.44 92 VAL A N 1
ATOM 753 C CA . VAL A 1 92 ? -12.573 1.374 -6.433 1.00 76.44 92 VAL A CA 1
ATOM 754 C C . VAL A 1 92 ? -13.810 1.640 -5.591 1.00 76.44 92 VAL A C 1
ATOM 756 O O . VAL A 1 92 ? -13.693 1.917 -4.397 1.00 76.44 92 VAL A O 1
ATOM 759 N N . PRO A 1 93 ? -15.010 1.550 -6.182 1.00 84.81 93 PRO A N 1
ATOM 760 C CA . PRO A 1 93 ? -16.227 1.566 -5.396 1.00 84.81 93 PRO A CA 1
ATOM 761 C C . PRO A 1 93 ? -16.209 0.452 -4.333 1.00 84.81 93 PRO A C 1
ATOM 763 O O . PRO A 1 93 ? -15.747 -0.670 -4.618 1.00 84.81 93 PRO A O 1
ATOM 766 N N . PRO A 1 94 ? -16.737 0.734 -3.128 1.00 90.12 94 PRO A N 1
ATOM 767 C CA . PRO A 1 94 ? -16.921 -0.295 -2.119 1.00 90.12 94 PRO A CA 1
ATOM 768 C C . PRO A 1 94 ? -17.837 -1.398 -2.648 1.00 90.12 94 PRO A C 1
ATOM 770 O O . PRO A 1 94 ? -18.735 -1.156 -3.461 1.00 90.12 94 PRO A O 1
ATOM 773 N N . PHE A 1 95 ? -17.596 -2.628 -2.206 1.00 92.62 95 PHE A N 1
ATOM 774 C CA . PHE A 1 95 ? -18.535 -3.714 -2.455 1.00 92.62 95 PHE A CA 1
ATOM 775 C C . PHE A 1 95 ? -19.708 -3.636 -1.464 1.00 92.62 95 PHE A C 1
ATOM 777 O O . PHE A 1 95 ? -19.598 -2.979 -0.425 1.00 92.62 95 PHE A O 1
ATOM 784 N N . PRO A 1 96 ? -20.855 -4.272 -1.773 1.00 95.50 96 PRO A N 1
ATOM 785 C CA . PRO A 1 96 ? -22.029 -4.193 -0.915 1.00 95.50 96 PRO A CA 1
ATOM 786 C C . PRO A 1 96 ? -21.719 -4.646 0.512 1.00 95.50 96 PRO A C 1
ATOM 788 O O . PRO A 1 96 ? -21.189 -5.737 0.714 1.00 95.50 96 PRO A O 1
ATOM 791 N N . THR A 1 97 ? -22.118 -3.844 1.501 1.00 94.94 97 THR A N 1
ATOM 792 C CA . THR A 1 97 ? -21.874 -4.115 2.927 1.00 94.94 97 THR A CA 1
ATOM 793 C C . THR A 1 97 ? -22.390 -5.480 3.369 1.00 94.94 97 THR A C 1
ATOM 795 O O . THR A 1 97 ? -21.755 -6.130 4.188 1.00 94.94 97 THR A O 1
ATOM 798 N N . ALA A 1 98 ? -23.495 -5.963 2.792 1.00 96.31 98 ALA A N 1
ATOM 799 C CA . ALA A 1 98 ? -24.007 -7.303 3.075 1.00 96.31 98 ALA A CA 1
ATOM 800 C C . ALA A 1 98 ? -22.969 -8.406 2.798 1.00 96.31 98 ALA A C 1
ATOM 802 O O . ALA A 1 98 ? -22.916 -9.390 3.523 1.00 96.31 98 ALA A O 1
ATOM 803 N N . GLN A 1 99 ? -22.110 -8.230 1.787 1.00 96.75 99 GLN A N 1
ATOM 804 C CA . GLN A 1 99 ? -21.038 -9.185 1.523 1.00 96.75 99 GLN A CA 1
ATOM 805 C C . GLN A 1 99 ? -19.879 -9.032 2.515 1.00 96.75 99 GLN A C 1
ATOM 807 O O . GLN A 1 99 ? -19.250 -10.027 2.849 1.00 96.75 99 GLN A O 1
ATOM 812 N N . ALA A 1 100 ? -19.601 -7.815 2.998 1.00 96.38 100 ALA A N 1
ATOM 813 C CA . ALA A 1 100 ? -18.590 -7.597 4.038 1.00 96.38 100 ALA A CA 1
ATOM 814 C C . ALA A 1 100 ? -19.005 -8.271 5.348 1.00 96.38 100 ALA A C 1
ATOM 816 O O . ALA A 1 100 ? -18.212 -8.987 5.945 1.00 96.38 100 ALA A O 1
ATOM 817 N N . ILE A 1 101 ? -20.271 -8.094 5.731 1.00 97.06 101 ILE A N 1
ATOM 818 C CA . ILE A 1 101 ? -20.878 -8.757 6.885 1.00 97.06 101 ILE A CA 1
ATOM 819 C C . ILE A 1 101 ? -20.779 -10.274 6.727 1.00 97.06 101 ILE A C 1
ATOM 821 O O . ILE A 1 101 ? -20.248 -10.923 7.614 1.00 97.06 101 ILE A O 1
ATOM 825 N N . ALA A 1 102 ? -21.166 -10.826 5.573 1.00 97.19 102 ALA A N 1
ATOM 826 C CA . ALA A 1 102 ? -21.064 -12.265 5.338 1.00 97.19 102 ALA A CA 1
ATOM 827 C C . ALA A 1 102 ? -19.625 -12.801 5.470 1.00 97.19 102 ALA A C 1
ATOM 829 O O . ALA A 1 102 ? -19.434 -13.887 6.001 1.00 97.19 102 ALA A O 1
ATOM 830 N N . VAL A 1 103 ? -18.608 -12.052 5.021 1.00 96.88 103 VAL A N 1
ATOM 831 C CA . VAL A 1 103 ? -17.193 -12.440 5.195 1.00 96.88 103 VAL A CA 1
ATOM 832 C C . VAL A 1 103 ? -16.777 -12.419 6.667 1.00 96.88 103 VAL A C 1
ATOM 834 O O . VAL A 1 103 ? -16.045 -13.304 7.100 1.00 96.88 103 VAL A O 1
ATOM 837 N N . ILE A 1 104 ? -17.232 -11.425 7.433 1.00 97.25 104 ILE A N 1
ATOM 838 C CA . ILE A 1 104 ? -16.970 -11.331 8.875 1.00 97.25 104 ILE A CA 1
ATOM 839 C C . ILE A 1 104 ? -17.641 -12.496 9.613 1.00 97.25 104 ILE A C 1
ATOM 841 O O . ILE A 1 104 ? -16.991 -13.187 10.390 1.00 97.25 104 ILE A O 1
ATOM 845 N N . GLU A 1 105 ? -18.918 -12.747 9.339 1.00 97.06 105 GLU A N 1
ATOM 846 C CA . GLU A 1 105 ? -19.689 -13.814 9.981 1.00 97.06 105 GLU A CA 1
ATOM 847 C C . GLU A 1 105 ? -19.142 -15.205 9.637 1.00 97.06 105 GLU A C 1
ATOM 849 O O . GLU A 1 105 ? -19.080 -16.066 10.508 1.00 97.06 105 GLU A O 1
ATOM 854 N N . ASP A 1 106 ? -18.676 -15.418 8.402 1.00 96.50 106 ASP A N 1
ATOM 855 C CA . ASP A 1 106 ? -17.989 -16.651 7.994 1.00 96.50 106 ASP A CA 1
ATOM 856 C C . ASP A 1 106 ? -16.642 -16.824 8.717 1.00 96.50 106 ASP A C 1
ATOM 858 O O . ASP A 1 106 ? -16.307 -17.923 9.155 1.00 96.50 106 ASP A O 1
ATOM 862 N N . ALA A 1 107 ? -15.888 -15.734 8.905 1.00 95.50 107 ALA A N 1
ATOM 863 C CA . ALA A 1 107 ? -14.598 -15.774 9.589 1.00 95.50 107 ALA A CA 1
ATOM 864 C C . ALA A 1 107 ? -14.715 -16.083 11.092 1.00 95.50 107 ALA A C 1
ATOM 866 O O . ALA A 1 107 ? -13.840 -16.759 11.633 1.00 95.50 107 ALA A O 1
ATOM 867 N N . PHE A 1 108 ? -15.765 -15.595 11.762 1.00 94.88 108 PHE A N 1
ATOM 868 C CA . PHE A 1 108 ? -15.928 -15.728 13.217 1.00 94.88 108 PHE A CA 1
ATOM 869 C C . PHE A 1 108 ? -17.007 -16.734 13.644 1.00 94.88 108 PHE A C 1
ATOM 871 O O . PHE A 1 108 ? -17.081 -17.087 14.819 1.00 94.88 108 PHE A O 1
ATOM 878 N N . GLY A 1 109 ? -17.845 -17.212 12.721 1.00 95.56 109 GLY A N 1
ATOM 879 C CA . GLY A 1 109 ? -18.946 -18.135 13.014 1.00 95.56 109 GLY A CA 1
ATOM 880 C C . GLY A 1 109 ? -20.068 -17.53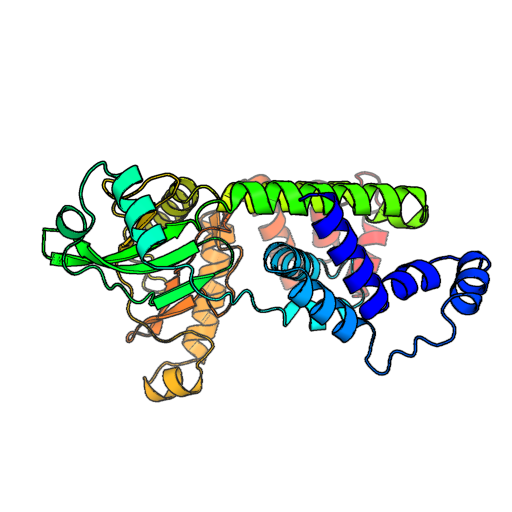3 13.870 1.00 95.56 109 GLY A C 1
ATOM 881 O O . GLY A 1 109 ? -20.863 -18.277 14.442 1.00 95.56 109 GLY A O 1
ATOM 882 N N . GLN A 1 110 ? -20.123 -16.205 13.983 1.00 94.88 110 GLN A N 1
ATOM 883 C CA . GLN A 1 110 ? -21.056 -15.451 14.823 1.00 94.88 110 GLN A CA 1
ATOM 884 C C . GLN A 1 110 ? -21.594 -14.233 14.063 1.00 94.88 110 GLN A C 1
ATOM 886 O O . GLN A 1 110 ? -20.895 -13.729 13.180 1.00 94.88 110 GLN A O 1
ATOM 891 N N . PRO A 1 111 ? -22.798 -13.730 14.399 1.00 96.19 111 PRO A N 1
ATOM 892 C CA . PRO A 1 111 ? -23.325 -12.495 13.825 1.00 96.19 111 PRO A CA 1
ATOM 893 C C . PRO A 1 111 ? -22.370 -11.315 14.025 1.00 96.19 111 PRO A C 1
ATOM 895 O O . PRO A 1 111 ? -21.793 -11.149 15.101 1.00 96.19 111 PRO A O 1
ATOM 898 N N . VAL A 1 112 ? -22.248 -10.447 13.015 1.00 95.81 112 VAL A N 1
ATOM 899 C CA . VAL A 1 112 ? -21.309 -9.306 13.061 1.00 95.81 112 VAL A CA 1
ATOM 900 C C . VAL A 1 112 ? -21.525 -8.415 14.285 1.00 95.81 112 VAL A C 1
ATOM 902 O O . VAL A 1 112 ? -20.557 -7.967 14.890 1.00 95.81 112 VAL A O 1
ATOM 905 N N . ASP A 1 113 ? -22.783 -8.202 14.672 1.00 94.19 113 ASP A N 1
ATOM 906 C CA . ASP A 1 113 ? -23.159 -7.308 15.768 1.00 94.19 113 ASP A CA 1
ATOM 907 C C . ASP A 1 113 ? -22.818 -7.895 17.159 1.00 94.19 113 ASP A C 1
ATOM 909 O O . ASP 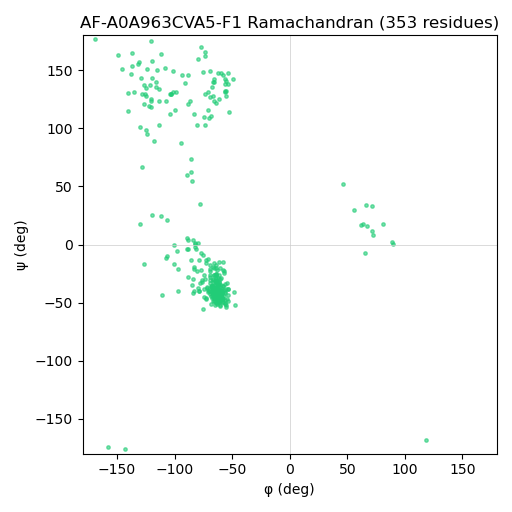A 1 113 ? -22.777 -7.149 18.137 1.00 94.19 113 ASP A O 1
ATOM 913 N N . GLU A 1 114 ? -22.546 -9.205 17.262 1.00 92.69 114 GLU A N 1
ATOM 914 C CA . GLU A 1 114 ? -22.062 -9.853 18.495 1.00 92.69 114 GLU A CA 1
ATOM 915 C C . GLU A 1 114 ? -20.538 -9.738 18.642 1.00 92.69 114 GLU A C 1
ATOM 917 O O . GLU A 1 114 ? -20.029 -9.575 19.751 1.00 92.69 114 GLU A O 1
ATOM 922 N N . VAL A 1 115 ? -19.812 -9.794 17.521 1.00 94.06 115 VAL A N 1
ATOM 923 C CA . VAL A 1 115 ? -18.342 -9.715 17.487 1.00 94.06 115 VAL A CA 1
ATOM 924 C C . VAL A 1 115 ? -17.861 -8.260 17.529 1.00 94.06 115 VAL A C 1
ATOM 926 O O . VAL A 1 115 ? -16.861 -7.942 18.172 1.00 94.06 115 VAL A O 1
ATOM 929 N N . LEU A 1 116 ? -18.563 -7.373 16.820 1.00 96.69 116 LEU A N 1
ATOM 930 C CA . LEU A 1 116 ? -18.186 -5.984 16.574 1.00 96.69 116 LEU A CA 1
ATOM 931 C C . LEU A 1 116 ? -19.362 -5.062 16.912 1.00 96.69 116 LEU A C 1
ATOM 933 O O . LEU A 1 116 ? -20.289 -4.863 16.124 1.00 96.69 116 LEU A O 1
ATOM 937 N N . VAL A 1 117 ? -19.296 -4.445 18.088 1.00 96.19 117 VAL A N 1
ATOM 938 C CA . VAL A 1 117 ? -20.319 -3.531 18.592 1.00 96.19 117 VAL A CA 1
ATOM 939 C C . VAL A 1 117 ? -20.354 -2.265 17.736 1.00 96.19 117 VAL A C 1
ATOM 941 O O . VAL A 1 117 ? -19.340 -1.598 17.529 1.00 96.19 117 VAL A O 1
ATOM 944 N N . GLY A 1 118 ? -21.544 -1.901 17.252 1.00 94.69 118 GLY A N 1
ATOM 945 C CA . GLY A 1 118 ? -21.742 -0.659 16.501 1.00 94.69 118 GLY A CA 1
ATOM 946 C C . GLY A 1 118 ? -21.026 -0.627 15.147 1.00 94.69 118 GLY A C 1
ATOM 947 O O . GLY A 1 118 ? -20.568 0.437 14.736 1.00 94.69 118 GLY A O 1
ATOM 948 N N . PHE A 1 119 ? -20.918 -1.771 14.462 1.00 97.19 119 PHE A N 1
ATOM 949 C CA . PHE A 1 119 ? -20.297 -1.869 13.141 1.00 97.19 119 PHE A CA 1
ATOM 950 C C . PHE A 1 119 ? -20.901 -0.867 12.135 1.00 97.19 119 PHE A C 1
ATOM 952 O O . PHE A 1 119 ? -22.070 -0.953 11.738 1.00 97.19 119 PHE A O 1
ATOM 959 N N . GLU A 1 120 ? -20.091 0.096 11.692 1.00 96.81 120 GLU A N 1
ATOM 960 C CA . GLU A 1 120 ? -20.492 1.123 10.736 1.00 96.81 120 GLU A CA 1
ATOM 961 C C . GLU A 1 120 ? -20.700 0.489 9.352 1.00 96.81 120 GLU A C 1
ATOM 963 O O . GLU A 1 120 ? -19.760 0.108 8.653 1.00 96.81 120 GLU A O 1
ATOM 968 N N . ARG A 1 121 ? -21.961 0.398 8.911 1.00 94.44 121 ARG A N 1
ATOM 969 C CA . ARG A 1 121 ? -22.325 -0.237 7.629 1.00 94.44 121 ARG A CA 1
ATOM 970 C C . ARG A 1 121 ? -21.803 0.513 6.400 1.00 94.44 121 ARG A C 1
ATOM 972 O O . ARG A 1 121 ? -21.687 -0.083 5.329 1.00 94.44 121 ARG A O 1
ATOM 979 N N . THR A 1 122 ? -21.475 1.791 6.541 1.00 95.00 122 THR A N 1
ATOM 980 C CA . THR A 1 122 ? -20.821 2.575 5.491 1.00 95.00 122 THR A CA 1
ATOM 981 C C . THR A 1 122 ? -19.306 2.417 5.628 1.00 95.00 122 THR A C 1
ATOM 983 O O . THR A 1 122 ? -18.770 2.760 6.678 1.00 95.00 122 THR A O 1
ATOM 986 N N . PRO A 1 123 ? -18.593 1.915 4.605 1.00 94.94 123 PRO A N 1
ATOM 987 C CA . PRO A 1 123 ? -17.141 1.791 4.676 1.00 94.94 123 PRO A CA 1
ATOM 988 C C . PRO A 1 123 ? -16.478 3.171 4.715 1.00 94.94 123 PRO A C 1
ATOM 990 O O . PRO A 1 123 ? -16.872 4.079 3.980 1.00 94.94 123 PRO A O 1
ATOM 993 N N . VAL A 1 124 ? -15.432 3.311 5.531 1.00 92.25 124 VAL A N 1
ATOM 994 C CA . VAL A 1 124 ? -14.614 4.534 5.600 1.00 92.25 124 VAL A CA 1
ATOM 995 C C . VAL A 1 124 ? -13.636 4.627 4.429 1.00 92.25 124 VAL A C 1
ATOM 997 O O . VAL A 1 124 ? -13.335 5.718 3.947 1.00 92.25 124 VAL A O 1
ATOM 1000 N N . ALA A 1 125 ? -13.140 3.485 3.956 1.00 88.12 125 ALA A N 1
ATOM 1001 C CA . ALA A 1 125 ? -12.182 3.413 2.863 1.00 88.12 125 ALA A CA 1
ATOM 1002 C C . ALA A 1 125 ? -12.429 2.166 2.014 1.00 88.12 125 ALA A C 1
ATOM 1004 O O . ALA A 1 125 ? -12.899 1.143 2.509 1.00 88.12 125 ALA A O 1
ATOM 1005 N N . SER A 1 126 ? -12.085 2.243 0.731 1.00 86.25 126 SER A N 1
ATOM 1006 C CA . SER A 1 126 ? -12.096 1.099 -0.175 1.00 86.25 126 SER A CA 1
ATOM 1007 C C . SER A 1 126 ? -10.889 1.163 -1.101 1.00 86.25 126 SER A C 1
ATOM 1009 O O . SER A 1 126 ? -10.623 2.202 -1.707 1.00 86.25 126 SER A O 1
ATOM 1011 N N . ALA A 1 127 ? -10.183 0.042 -1.186 1.00 81.75 127 ALA A N 1
ATOM 1012 C CA . ALA A 1 127 ? -9.073 -0.209 -2.093 1.00 81.75 127 ALA A CA 1
ATOM 1013 C C . ALA A 1 127 ? -9.408 -1.415 -2.990 1.00 81.75 127 ALA A C 1
ATOM 1015 O O . ALA A 1 127 ? -10.462 -2.053 -2.843 1.00 81.75 127 ALA A O 1
ATOM 1016 N N . SER A 1 128 ? -8.537 -1.725 -3.952 1.00 78.25 128 SER A N 1
ATOM 1017 C CA . SER A 1 128 ? -8.729 -2.825 -4.916 1.00 78.25 128 SER A CA 1
ATOM 1018 C C . SER A 1 128 ? -9.162 -4.144 -4.272 1.00 78.25 128 SER A C 1
ATOM 1020 O O . SER A 1 128 ? -10.161 -4.734 -4.701 1.00 78.25 128 SER A O 1
ATOM 1022 N N . VAL A 1 129 ? -8.429 -4.600 -3.253 1.00 87.44 129 VAL A N 1
ATOM 1023 C CA . VAL A 1 129 ? -8.585 -5.938 -2.665 1.00 87.44 129 VAL A CA 1
ATOM 1024 C C . VAL A 1 129 ? -9.378 -5.958 -1.366 1.00 87.44 129 VAL A C 1
ATOM 1026 O O . VAL A 1 129 ? -9.859 -7.021 -1.003 1.00 87.44 129 VAL A O 1
ATOM 1029 N N . ALA A 1 130 ? -9.576 -4.825 -0.690 1.00 91.56 130 ALA A N 1
ATOM 1030 C CA . ALA A 1 130 ? -10.256 -4.771 0.604 1.00 91.56 130 ALA A CA 1
ATOM 1031 C C . ALA A 1 130 ? -11.005 -3.448 0.820 1.00 91.56 130 ALA A C 1
ATOM 1033 O O . ALA A 1 130 ? -10.761 -2.446 0.145 1.00 91.56 130 ALA A O 1
ATOM 1034 N N . GLN A 1 131 ? -11.916 -3.429 1.788 1.00 94.31 131 GLN A N 1
ATOM 1035 C CA . GLN A 1 131 ? -12.522 -2.198 2.295 1.00 94.31 131 GLN A CA 1
ATOM 1036 C C . GLN A 1 131 ? -12.465 -2.159 3.819 1.00 94.31 131 GLN A C 1
ATOM 1038 O O . GLN A 1 131 ? -12.341 -3.198 4.460 1.00 94.31 131 GLN A O 1
ATOM 1043 N N . VAL A 1 132 ? -12.533 -0.962 4.391 1.00 95.62 132 VAL A N 1
ATOM 1044 C CA . VAL A 1 132 ? -12.382 -0.739 5.830 1.00 95.62 132 VAL A CA 1
ATOM 1045 C C . VAL A 1 132 ? -13.676 -0.181 6.400 1.00 95.62 132 VAL A C 1
ATOM 1047 O O . VAL A 1 132 ? -14.266 0.738 5.830 1.00 95.62 132 VAL A O 1
ATOM 1050 N N . HIS A 1 133 ? -14.085 -0.717 7.542 1.00 97.75 133 HIS A N 1
ATOM 1051 C CA . HIS A 1 133 ? -15.205 -0.255 8.354 1.00 97.75 133 HIS A CA 1
ATOM 1052 C C . HIS A 1 133 ? -14.711 0.151 9.742 1.00 97.75 133 HIS A C 1
ATOM 1054 O O . HIS A 1 133 ? -13.656 -0.300 10.182 1.00 97.75 133 HIS A O 1
ATOM 1060 N N . PHE A 1 134 ? -15.466 0.990 10.441 1.00 98.00 134 PHE A N 1
ATOM 1061 C CA . PHE A 1 134 ? -15.228 1.249 11.858 1.00 98.00 134 PHE A CA 1
ATOM 1062 C C . PHE A 1 134 ? -16.214 0.468 12.717 1.00 98.00 134 PHE A C 1
ATOM 1064 O O . PHE A 1 134 ? -17.338 0.204 12.297 1.00 98.00 134 PHE A O 1
ATOM 1071 N N . ALA A 1 135 ? -15.776 0.094 13.913 1.00 98.06 135 ALA A N 1
ATOM 1072 C CA . ALA A 1 135 ? -16.595 -0.567 14.919 1.00 98.06 135 ALA A CA 1
ATOM 1073 C C . ALA A 1 135 ? -15.976 -0.359 16.309 1.00 98.06 135 ALA A C 1
ATOM 1075 O O . ALA A 1 135 ? -14.969 0.345 16.454 1.00 98.06 135 ALA A O 1
ATOM 1076 N N . ALA A 1 136 ? -16.548 -1.007 17.316 1.00 98.12 136 ALA A N 1
ATOM 1077 C CA . ALA A 1 136 ? -15.932 -1.208 18.616 1.00 98.12 136 ALA A CA 1
ATOM 1078 C C . ALA A 1 136 ? -15.874 -2.703 18.967 1.00 98.12 136 ALA A C 1
ATOM 1080 O O . ALA A 1 136 ? -16.721 -3.485 18.539 1.00 98.12 136 ALA A O 1
ATOM 1081 N N . LEU A 1 137 ? -14.882 -3.100 19.759 1.00 97.00 137 LEU A N 1
ATOM 1082 C CA . LEU A 1 137 ? -14.871 -4.410 20.414 1.00 97.00 137 LEU A CA 1
ATOM 1083 C C . LEU A 1 137 ? -15.883 -4.436 21.578 1.00 97.00 137 LEU A C 1
ATOM 1085 O O . LEU A 1 137 ? -16.321 -3.370 22.026 1.00 97.00 137 LEU A O 1
ATOM 1089 N N . PRO A 1 138 ? -16.235 -5.620 22.119 1.00 94.62 138 PRO A N 1
ATOM 1090 C CA . PRO A 1 138 ? -17.165 -5.734 23.249 1.00 94.62 138 PRO A CA 1
ATOM 1091 C C . PRO A 1 138 ? -16.755 -4.953 24.508 1.00 94.62 138 PRO A C 1
ATOM 1093 O O . PRO A 1 138 ? -17.612 -4.572 25.302 1.00 94.62 138 PRO A O 1
ATOM 1096 N N . ASP A 1 139 ? -15.460 -4.681 24.687 1.00 94.94 139 ASP A N 1
ATOM 1097 C CA . ASP A 1 139 ? -14.921 -3.875 25.789 1.00 94.94 139 ASP A CA 1
ATOM 1098 C C . ASP A 1 139 ? -14.992 -2.350 25.545 1.00 94.94 139 ASP A C 1
ATOM 1100 O O . ASP A 1 139 ? -14.583 -1.562 26.399 1.00 94.94 139 ASP A O 1
ATOM 1104 N N . GLY A 1 140 ? -15.525 -1.922 24.395 1.00 95.62 140 GLY A N 1
ATOM 1105 C CA . GLY A 1 140 ? -15.649 -0.521 23.988 1.00 95.62 140 GLY A CA 1
ATOM 1106 C C . GLY A 1 140 ? -14.449 0.031 23.214 1.00 95.62 140 GLY A C 1
ATOM 1107 O O . GLY A 1 140 ? -14.470 1.197 22.817 1.00 95.62 140 GLY A O 1
ATOM 1108 N N . THR A 1 141 ? -13.411 -0.771 22.969 1.00 97.44 141 THR A N 1
ATOM 1109 C CA . THR A 1 141 ? -12.228 -0.343 22.214 1.00 97.44 141 THR A CA 1
ATOM 1110 C C . THR A 1 141 ? -12.579 -0.036 20.757 1.00 97.44 141 THR A C 1
ATOM 1112 O O . THR A 1 141 ? -13.087 -0.898 20.045 1.00 97.44 141 THR A O 1
ATOM 1115 N N . GLU A 1 142 ? -12.285 1.178 20.280 1.00 98.25 142 GLU A N 1
ATOM 1116 C CA . GLU A 1 142 ? -12.549 1.581 18.890 1.00 98.25 142 GLU A CA 1
ATOM 1117 C C . GLU A 1 142 ? -11.574 0.930 17.898 1.00 98.25 142 GLU A C 1
ATOM 1119 O O . GLU A 1 142 ? -10.350 1.051 18.026 1.00 98.25 142 GLU A O 1
ATOM 1124 N N . VAL A 1 143 ? -12.116 0.324 16.840 1.00 98.38 143 VAL A N 1
ATOM 1125 C CA . VAL A 1 143 ? -11.340 -0.445 15.861 1.00 98.38 143 VAL A CA 1
ATOM 1126 C C . VAL A 1 143 ? -11.651 -0.079 14.413 1.00 98.38 143 VAL A C 1
ATOM 1128 O O . VAL A 1 143 ? -12.727 0.421 14.074 1.00 98.38 143 VAL A O 1
ATOM 1131 N N . ALA A 1 144 ? -10.672 -0.335 13.551 1.00 98.06 144 ALA A N 1
ATOM 1132 C CA . ALA A 1 144 ? -10.813 -0.390 12.107 1.00 98.06 144 ALA A CA 1
ATOM 1133 C C . ALA A 1 144 ? -10.801 -1.860 11.662 1.00 98.06 144 ALA A C 1
ATOM 1135 O O . ALA A 1 144 ? -9.907 -2.622 12.028 1.00 98.06 144 ALA A O 1
ATOM 1136 N N . VAL A 1 145 ? -11.796 -2.241 10.866 1.00 98.06 145 VAL A N 1
ATOM 1137 C CA . VAL A 1 145 ? -12.051 -3.604 10.394 1.00 98.06 145 VAL A CA 1
ATOM 1138 C C . VAL A 1 145 ? -11.823 -3.633 8.887 1.00 98.06 145 VAL A C 1
ATOM 1140 O O . VAL A 1 145 ? -12.652 -3.137 8.119 1.00 98.06 145 VAL A O 1
ATOM 1143 N N . LYS A 1 146 ? -10.682 -4.170 8.455 1.00 97.06 146 LYS A N 1
ATOM 1144 C CA . LYS A 1 146 ? -10.334 -4.379 7.045 1.00 97.06 146 LYS A CA 1
ATOM 1145 C C . LYS A 1 146 ? -10.902 -5.726 6.601 1.00 97.06 146 LYS A C 1
ATOM 1147 O O . LYS A 1 146 ? -10.609 -6.750 7.209 1.00 97.06 146 LYS A O 1
ATOM 1152 N N . VAL A 1 147 ? -11.719 -5.720 5.552 1.00 97.00 147 VAL A N 1
ATOM 1153 C CA . VAL A 1 147 ? -12.406 -6.905 5.020 1.00 97.00 147 VAL A CA 1
ATOM 1154 C C . VAL A 1 147 ? -12.001 -7.116 3.570 1.00 97.00 147 VAL A C 1
ATOM 1156 O O . VAL A 1 147 ? -12.158 -6.215 2.737 1.00 97.00 147 VAL A O 1
ATOM 1159 N N . LEU A 1 148 ? -11.499 -8.311 3.264 1.00 95.12 148 LEU A N 1
ATOM 1160 C CA . LEU A 1 148 ? -11.098 -8.699 1.919 1.00 95.12 148 LEU A CA 1
ATOM 1161 C C . LEU A 1 148 ? -12.319 -8.766 0.989 1.00 95.12 148 LEU A C 1
ATOM 1163 O O . LEU A 1 148 ? -13.391 -9.250 1.354 1.00 95.12 148 LEU A O 1
ATOM 1167 N N . ARG A 1 149 ? -12.155 -8.290 -0.245 1.00 93.31 149 ARG A N 1
ATOM 1168 C CA . ARG A 1 149 ? -13.197 -8.267 -1.269 1.00 93.31 149 ARG A CA 1
ATOM 1169 C C . ARG A 1 149 ? -13.595 -9.705 -1.636 1.00 93.31 149 ARG A C 1
ATOM 1171 O O . ARG A 1 149 ? -12.762 -10.458 -2.146 1.00 93.31 149 ARG A O 1
ATOM 1178 N N . PRO A 1 150 ? -14.874 -10.081 -1.478 1.00 91.81 150 PRO A N 1
ATOM 1179 C CA . PRO A 1 150 ? -15.344 -11.419 -1.810 1.00 91.81 150 PRO A CA 1
ATOM 1180 C C . PRO A 1 150 ? -15.051 -11.794 -3.268 1.00 91.81 150 PRO A C 1
ATOM 1182 O O . PRO A 1 150 ? -15.325 -11.030 -4.197 1.00 91.81 150 PRO A O 1
ATOM 1185 N N . GLY A 1 151 ? -14.502 -12.992 -3.480 1.00 87.69 151 GLY A N 1
ATOM 1186 C CA . GLY A 1 151 ? -14.242 -13.540 -4.815 1.00 87.69 151 GLY A CA 1
ATOM 1187 C C . GLY A 1 151 ? -13.090 -12.886 -5.589 1.00 87.69 151 GLY A C 1
ATOM 1188 O O . GLY A 1 151 ? -12.899 -13.220 -6.763 1.00 87.69 151 GLY A O 1
ATOM 1189 N N . ILE A 1 152 ? -12.308 -11.996 -4.964 1.00 86.50 152 ILE A N 1
ATOM 1190 C CA . ILE A 1 152 ? -11.193 -11.296 -5.619 1.00 86.50 152 ILE A CA 1
ATOM 1191 C C . ILE A 1 152 ? -10.101 -12.251 -6.117 1.00 86.50 152 ILE A C 1
ATOM 1193 O O . ILE A 1 152 ? -9.552 -12.027 -7.191 1.00 86.50 152 ILE A O 1
ATOM 1197 N N . GLU A 1 153 ? -9.866 -13.372 -5.427 1.00 86.44 153 GLU A N 1
ATOM 1198 C CA . GLU A 1 153 ? -8.870 -14.381 -5.815 1.00 86.44 153 GLU A CA 1
ATOM 1199 C C . GLU A 1 153 ? -9.102 -14.905 -7.240 1.00 86.44 153 GLU A C 1
ATOM 1201 O O . GLU A 1 153 ? -8.174 -15.028 -8.037 1.00 86.44 153 GLU A O 1
ATOM 1206 N N . ARG A 1 154 ? -10.368 -15.156 -7.608 1.00 85.69 154 ARG A N 1
ATOM 1207 C CA . ARG A 1 154 ? -10.727 -15.633 -8.954 1.00 85.69 154 ARG A CA 1
ATOM 1208 C C . ARG A 1 154 ? -10.492 -14.563 -10.015 1.00 85.69 154 ARG A C 1
ATOM 1210 O O . ARG A 1 154 ? -10.114 -14.892 -11.139 1.00 85.69 154 ARG A O 1
ATOM 1217 N N . VAL A 1 155 ? -10.740 -13.300 -9.671 1.00 83.94 155 VAL A N 1
ATOM 1218 C CA . VAL A 1 155 ? -10.504 -12.156 -10.561 1.00 83.94 155 VAL A CA 1
ATOM 1219 C C . VAL A 1 155 ? -9.004 -11.962 -10.774 1.00 83.94 155 VAL A C 1
ATOM 1221 O O . VAL A 1 155 ? -8.575 -11.828 -11.918 1.00 83.94 155 VAL A O 1
ATOM 1224 N N . ILE A 1 156 ? -8.211 -12.036 -9.702 1.00 86.44 156 ILE A N 1
ATOM 1225 C CA . ILE A 1 156 ? -6.747 -11.957 -9.747 1.00 86.44 156 ILE A CA 1
ATOM 1226 C C . ILE A 1 156 ? -6.172 -13.089 -10.584 1.00 86.44 156 ILE A C 1
ATOM 1228 O O . ILE A 1 156 ? -5.462 -12.819 -11.545 1.00 86.44 156 ILE A O 1
ATOM 1232 N N . ALA A 1 157 ? -6.529 -14.342 -10.296 1.00 86.06 157 ALA A N 1
ATOM 1233 C CA . ALA A 1 157 ? -6.032 -15.493 -11.047 1.00 86.06 157 ALA A CA 1
ATOM 1234 C C . ALA A 1 157 ? -6.346 -15.375 -12.548 1.00 86.06 157 ALA A C 1
ATOM 1236 O O . ALA A 1 157 ? -5.528 -15.709 -13.407 1.00 86.06 157 ALA A O 1
ATOM 1237 N N . HIS A 1 158 ? -7.534 -14.863 -12.876 1.00 85.00 158 HIS A N 1
ATOM 1238 C CA . HIS A 1 158 ? -7.923 -14.617 -14.253 1.00 85.00 158 HIS A CA 1
ATOM 1239 C C . HIS A 1 158 ? -7.061 -13.532 -14.916 1.00 85.00 158 HIS A C 1
ATOM 1241 O O . HIS A 1 158 ? -6.528 -13.756 -16.002 1.00 85.00 158 HIS A O 1
ATOM 1247 N N . ASP A 1 159 ? -6.927 -12.364 -14.293 1.00 87.62 159 ASP A N 1
ATOM 1248 C CA . ASP A 1 159 ? -6.182 -11.242 -14.869 1.00 87.62 159 ASP A CA 1
ATOM 1249 C C . ASP A 1 159 ? -4.664 -11.514 -14.916 1.00 87.62 159 ASP A C 1
ATOM 1251 O O . ASP A 1 159 ? -4.021 -11.163 -15.905 1.00 87.62 159 ASP A O 1
ATOM 1255 N N . LEU A 1 160 ? -4.109 -12.249 -13.946 1.00 88.75 160 LEU A N 1
ATOM 1256 C CA . LEU A 1 160 ? -2.726 -12.738 -13.982 1.00 88.75 160 LEU A CA 1
ATOM 1257 C C . LEU A 1 160 ? -2.477 -13.669 -15.170 1.00 88.75 160 LEU A C 1
ATOM 1259 O O . LEU A 1 160 ? -1.510 -13.470 -15.899 1.00 88.75 160 LEU A O 1
ATOM 1263 N N . SER A 1 161 ? -3.382 -14.615 -15.447 1.00 86.50 161 SER A N 1
ATOM 1264 C CA . SER A 1 161 ? -3.225 -15.515 -16.603 1.00 86.50 161 SER A CA 1
ATOM 1265 C C . SER A 1 161 ? -3.162 -14.769 -17.945 1.00 86.50 161 SER A C 1
ATOM 1267 O O . SER A 1 161 ? -2.524 -15.218 -18.898 1.00 86.50 161 SER A O 1
ATOM 1269 N N . LEU A 1 162 ? -3.804 -13.600 -18.028 1.00 84.94 162 LEU A N 1
ATOM 1270 C CA . LEU A 1 162 ? -3.769 -12.745 -19.212 1.00 84.94 162 LEU A CA 1
ATOM 1271 C C . LEU A 1 162 ? -2.468 -11.948 -19.298 1.00 84.94 162 LEU A C 1
ATOM 1273 O O . LEU A 1 162 ? -1.924 -11.815 -20.393 1.00 84.94 162 LEU A O 1
ATOM 1277 N N . LEU A 1 163 ? -1.968 -11.440 -18.168 1.00 87.75 163 LEU A N 1
ATOM 1278 C CA . LEU A 1 163 ? -0.659 -10.788 -18.093 1.00 87.75 163 LEU A CA 1
ATOM 1279 C C . LEU A 1 163 ? 0.461 -11.766 -18.465 1.00 87.75 163 LEU A C 1
ATOM 1281 O O . LEU A 1 163 ? 1.341 -11.411 -19.245 1.00 87.75 163 LEU A O 1
ATOM 1285 N N . GLU A 1 164 ? 0.389 -13.015 -18.004 1.00 87.94 164 GLU A N 1
ATOM 1286 C CA . GLU A 1 164 ? 1.326 -14.075 -18.391 1.00 87.94 164 GLU A CA 1
ATOM 1287 C C . GLU A 1 164 ? 1.268 -14.366 -19.894 1.00 87.94 164 GLU A C 1
ATOM 1289 O O . GLU A 1 164 ? 2.305 -14.428 -20.558 1.00 87.94 164 GLU A O 1
ATOM 1294 N N . ALA A 1 165 ? 0.064 -14.498 -20.462 1.00 84.38 165 ALA A N 1
ATOM 1295 C CA . ALA A 1 165 ? -0.103 -14.696 -21.899 1.00 84.38 165 ALA A CA 1
ATOM 1296 C C . ALA A 1 165 ? 0.467 -13.519 -22.711 1.00 84.38 165 ALA A C 1
ATOM 1298 O O . ALA A 1 165 ? 1.126 -13.735 -23.731 1.00 84.38 165 ALA A O 1
ATOM 1299 N N . ALA A 1 166 ? 0.258 -12.283 -22.245 1.00 82.12 166 ALA A N 1
ATOM 1300 C CA . ALA A 1 166 ? 0.816 -11.084 -22.859 1.00 82.12 166 ALA A CA 1
ATOM 1301 C C . ALA A 1 166 ? 2.349 -11.045 -22.757 1.00 82.12 166 ALA A C 1
ATOM 1303 O O . ALA A 1 166 ? 3.011 -10.751 -23.750 1.00 82.12 166 ALA A O 1
ATOM 1304 N N . ALA A 1 167 ? 2.922 -11.408 -21.606 1.00 85.69 167 ALA A N 1
ATOM 1305 C CA . ALA A 1 167 ? 4.369 -11.491 -21.413 1.00 85.69 167 ALA A CA 1
ATOM 1306 C C . ALA A 1 167 ? 5.012 -12.533 -22.345 1.00 85.69 167 ALA A C 1
ATOM 1308 O O . ALA A 1 167 ? 6.015 -12.245 -22.995 1.00 85.69 167 ALA A O 1
ATOM 1309 N N . ILE A 1 168 ? 4.396 -13.714 -22.485 1.00 84.81 168 ILE A N 1
ATOM 1310 C CA . ILE A 1 168 ? 4.846 -14.755 -23.424 1.00 84.81 168 ILE A CA 1
ATOM 1311 C C . ILE A 1 168 ? 4.786 -14.252 -24.870 1.00 84.81 168 ILE A C 1
ATOM 1313 O O . ILE A 1 168 ? 5.686 -14.530 -25.664 1.00 84.81 168 ILE A O 1
ATOM 1317 N N . LEU A 1 169 ? 3.720 -13.537 -25.235 1.00 79.69 169 LEU A N 1
ATOM 1318 C CA . LEU A 1 169 ? 3.582 -12.976 -26.574 1.00 79.69 169 LEU A CA 1
ATOM 1319 C C . LEU A 1 169 ? 4.657 -11.916 -26.843 1.00 79.69 169 LEU A C 1
ATOM 1321 O O . LEU A 1 169 ? 5.273 -11.944 -27.906 1.00 79.69 169 LEU A O 1
ATOM 1325 N N . LEU A 1 170 ? 4.932 -11.042 -25.873 1.00 78.69 170 LEU A N 1
ATOM 1326 C CA . LEU A 1 170 ? 5.962 -10.009 -25.973 1.00 78.69 170 LEU A CA 1
ATOM 1327 C C . LEU A 1 170 ? 7.352 -10.618 -26.218 1.00 78.69 170 LEU A C 1
ATOM 1329 O O . LEU A 1 170 ? 8.038 -10.207 -27.147 1.00 78.69 170 LEU A O 1
ATOM 1333 N N . GLU A 1 171 ? 7.733 -11.657 -25.467 1.00 80.94 171 GLU A N 1
ATOM 1334 C CA . GLU A 1 171 ? 9.020 -12.358 -25.644 1.00 80.94 171 GLU A CA 1
ATOM 1335 C C . GLU A 1 171 ? 9.158 -13.071 -26.999 1.00 80.94 171 GLU A C 1
ATOM 1337 O O . GLU A 1 171 ? 10.276 -13.312 -27.477 1.00 80.94 171 GLU A O 1
ATOM 1342 N N . LYS A 1 172 ? 8.029 -13.462 -27.604 1.00 77.88 172 LYS A N 1
ATOM 1343 C CA . LYS A 1 172 ? 7.987 -14.120 -28.917 1.00 77.88 172 LYS A CA 1
ATOM 1344 C C . LYS A 1 172 ? 8.026 -13.122 -30.068 1.00 77.88 172 LYS A C 1
ATOM 1346 O O . LYS A 1 172 ? 8.702 -13.395 -31.055 1.00 77.88 172 LYS A O 1
ATOM 1351 N N . LEU A 1 173 ? 7.296 -12.013 -29.953 1.00 69.69 173 LEU A N 1
ATOM 1352 C CA . LEU A 1 173 ? 7.166 -11.013 -31.014 1.00 69.69 173 LEU A CA 1
ATOM 1353 C C . LEU A 1 173 ? 8.317 -10.006 -31.025 1.00 69.69 173 LEU A C 1
ATOM 1355 O O . LEU A 1 173 ? 8.669 -9.520 -32.094 1.00 69.69 173 LEU A O 1
ATOM 1359 N N . TRP A 1 174 ? 8.916 -9.715 -29.867 1.00 69.94 174 TRP A N 1
ATOM 1360 C CA . TRP A 1 174 ? 9.974 -8.718 -29.742 1.00 69.94 174 TRP A CA 1
ATOM 1361 C C . TRP A 1 174 ? 11.233 -9.324 -29.100 1.00 69.94 174 TRP A C 1
ATOM 1363 O O . TRP A 1 174 ? 11.318 -9.446 -27.875 1.00 69.94 174 TRP A O 1
ATOM 1373 N N . PRO A 1 175 ? 12.239 -9.711 -29.911 1.00 68.38 175 PRO A N 1
ATOM 1374 C CA . PRO A 1 175 ? 13.472 -10.326 -29.416 1.00 68.38 175 PRO A CA 1
ATOM 1375 C C . PRO A 1 175 ? 14.235 -9.463 -28.402 1.00 68.38 175 PRO A C 1
ATOM 1377 O O . PRO A 1 175 ? 14.794 -10.002 -27.447 1.00 68.38 175 PRO A O 1
ATOM 1380 N N . GLU A 1 176 ? 14.232 -8.137 -28.567 1.00 67.62 176 GLU A N 1
ATOM 1381 C CA . GLU A 1 176 ? 14.864 -7.203 -27.621 1.00 67.62 176 GLU A CA 1
ATOM 1382 C C . GLU A 1 176 ? 14.050 -7.080 -26.326 1.00 67.62 176 GLU A C 1
ATOM 1384 O O . GLU A 1 176 ? 14.631 -6.944 -25.249 1.00 67.62 176 GLU A O 1
ATOM 1389 N N . GLY A 1 177 ? 12.724 -7.255 -26.401 1.00 66.06 177 GLY A N 1
ATOM 1390 C CA . GLY A 1 177 ? 11.819 -7.298 -25.251 1.00 66.06 177 GLY A CA 1
ATOM 1391 C C . GLY A 1 177 ? 12.127 -8.426 -24.259 1.00 66.06 177 GLY A C 1
ATOM 1392 O O . GLY A 1 177 ? 11.787 -8.314 -23.083 1.00 66.06 177 GLY A O 1
ATOM 1393 N N . ARG A 1 178 ? 12.859 -9.475 -24.668 1.00 71.56 178 ARG A N 1
ATOM 1394 C CA . ARG A 1 178 ? 13.351 -10.519 -23.745 1.00 71.56 178 ARG A CA 1
ATOM 1395 C C . ARG A 1 178 ? 14.300 -9.973 -22.682 1.00 71.56 178 ARG A C 1
ATOM 1397 O O . ARG A 1 178 ? 14.354 -10.523 -21.586 1.00 71.56 178 ARG A O 1
ATOM 1404 N N . ARG A 1 179 ? 15.028 -8.890 -22.978 1.00 74.25 179 ARG A N 1
ATOM 1405 C CA . ARG A 1 179 ? 15.929 -8.241 -22.010 1.00 74.25 179 ARG A CA 1
ATOM 1406 C C . ARG A 1 179 ? 15.168 -7.618 -20.839 1.00 74.25 179 ARG A C 1
ATOM 1408 O O . ARG A 1 179 ? 15.723 -7.536 -19.752 1.00 74.25 179 ARG A O 1
ATOM 1415 N N . LEU A 1 180 ? 13.902 -7.249 -21.050 1.00 73.12 180 LEU A N 1
ATOM 1416 C CA . LEU A 1 180 ? 13.017 -6.711 -20.012 1.00 73.12 180 LEU A CA 1
ATOM 1417 C C . LEU A 1 180 ? 12.470 -7.799 -19.076 1.00 73.12 180 LEU A C 1
ATOM 1419 O O . LEU A 1 180 ? 11.813 -7.467 -18.095 1.00 73.12 180 LEU A O 1
ATOM 1423 N N . LYS A 1 181 ? 12.714 -9.085 -19.382 1.00 83.75 181 LYS A N 1
ATOM 1424 C CA . LYS A 1 181 ? 12.271 -10.242 -18.586 1.00 83.75 181 LYS A CA 1
ATOM 1425 C C . LYS A 1 181 ? 10.788 -10.139 -18.169 1.00 83.75 181 LYS A C 1
ATOM 1427 O O . LYS A 1 181 ? 10.464 -10.282 -16.990 1.00 83.75 181 LYS A O 1
ATOM 1432 N N . PRO A 1 182 ? 9.854 -9.893 -19.109 1.00 84.50 182 PRO A N 1
ATOM 1433 C CA . PRO A 1 182 ? 8.466 -9.559 -18.782 1.00 84.50 182 PRO A CA 1
ATOM 1434 C C . PRO A 1 182 ? 7.755 -10.660 -17.988 1.00 84.50 182 PRO A C 1
ATOM 1436 O O . PRO A 1 182 ? 6.890 -10.364 -17.168 1.00 84.50 182 PRO A O 1
ATOM 1439 N N . ARG A 1 183 ? 8.128 -11.932 -18.175 1.00 88.69 183 ARG A N 1
ATOM 1440 C CA . ARG A 1 183 ? 7.598 -13.032 -17.360 1.00 88.69 183 ARG A CA 1
ATOM 1441 C C . ARG A 1 183 ? 8.051 -12.972 -15.905 1.00 88.69 183 ARG A C 1
ATOM 1443 O O . ARG A 1 183 ? 7.257 -13.299 -15.031 1.00 88.69 183 ARG A O 1
ATOM 1450 N N . GLU A 1 184 ? 9.288 -12.554 -15.643 1.00 88.19 184 GLU A N 1
ATOM 1451 C CA . GLU A 1 184 ? 9.786 -12.361 -14.275 1.00 88.19 184 GLU A CA 1
ATOM 1452 C C . GLU A 1 184 ? 9.042 -11.199 -13.606 1.00 88.19 184 GLU A C 1
ATOM 1454 O O . GLU A 1 184 ? 8.587 -11.349 -12.478 1.00 88.19 184 GLU A O 1
ATOM 1459 N N . VAL A 1 185 ? 8.804 -10.101 -14.336 1.00 88.00 185 VAL A N 1
ATOM 1460 C CA . VAL A 1 185 ? 8.012 -8.952 -13.852 1.00 88.00 185 VAL A CA 1
ATOM 1461 C C . VAL A 1 185 ? 6.580 -9.364 -13.493 1.00 88.00 185 VAL A C 1
ATOM 1463 O O . VAL A 1 185 ? 6.066 -8.992 -12.439 1.00 88.00 185 VAL A O 1
ATOM 1466 N N . VAL A 1 186 ? 5.921 -10.167 -14.338 1.00 89.88 186 VAL A N 1
ATOM 1467 C CA . VAL A 1 186 ? 4.575 -10.687 -14.037 1.00 89.88 186 VAL A CA 1
ATOM 1468 C C . VAL A 1 186 ? 4.599 -11.674 -12.866 1.00 89.88 186 VAL A C 1
ATOM 1470 O O . VAL A 1 186 ? 3.684 -11.652 -12.047 1.00 89.88 186 VAL A O 1
ATOM 1473 N N . ALA A 1 187 ? 5.628 -12.514 -12.743 1.00 89.19 187 ALA A N 1
ATOM 1474 C CA . ALA A 1 187 ? 5.760 -13.442 -11.619 1.00 89.19 187 ALA A CA 1
ATOM 1475 C C . ALA A 1 187 ? 5.969 -12.707 -10.283 1.00 89.19 187 ALA A C 1
ATOM 1477 O O . ALA A 1 187 ? 5.361 -13.071 -9.276 1.00 89.19 187 ALA A O 1
ATOM 1478 N N . GLU A 1 188 ? 6.781 -11.649 -10.278 1.00 86.44 188 GLU A N 1
ATOM 1479 C CA . GLU A 1 188 ? 6.972 -10.772 -9.122 1.00 86.44 188 GLU A CA 1
ATOM 1480 C C . GLU A 1 188 ? 5.658 -10.078 -8.741 1.00 86.44 188 GLU A C 1
ATOM 1482 O O . GLU A 1 188 ? 5.254 -10.109 -7.577 1.00 86.44 188 GLU A O 1
ATOM 1487 N N . PHE A 1 189 ? 4.925 -9.565 -9.734 1.00 88.38 189 PHE A N 1
ATOM 1488 C CA . PHE A 1 189 ? 3.595 -8.994 -9.526 1.00 88.38 189 PHE A CA 1
ATOM 1489 C C . PHE A 1 189 ? 2.603 -9.998 -8.931 1.00 88.38 189 PHE A C 1
ATOM 1491 O O . PHE A 1 189 ? 1.867 -9.677 -8.002 1.00 88.38 189 PHE A O 1
ATOM 1498 N N . ALA A 1 190 ? 2.578 -11.221 -9.462 1.00 88.50 190 ALA A N 1
ATOM 1499 C CA . ALA A 1 190 ? 1.699 -12.283 -8.994 1.00 88.50 190 ALA A CA 1
ATOM 1500 C C . ALA A 1 190 ? 1.998 -12.660 -7.542 1.00 88.50 190 ALA A C 1
ATOM 1502 O O . ALA A 1 190 ? 1.075 -12.832 -6.748 1.00 88.50 190 ALA A O 1
ATOM 1503 N N . LYS A 1 191 ? 3.282 -12.771 -7.182 1.00 85.81 191 LYS A N 1
ATOM 1504 C CA . LYS A 1 191 ? 3.702 -13.010 -5.799 1.00 85.81 191 LYS A CA 1
ATOM 1505 C C . LYS A 1 191 ? 3.189 -11.898 -4.886 1.00 85.81 191 LYS A C 1
ATOM 1507 O O . LYS A 1 191 ? 2.538 -12.192 -3.891 1.00 85.81 191 LYS A O 1
ATOM 1512 N N . HIS A 1 192 ? 3.417 -10.650 -5.283 1.00 82.56 192 HIS A N 1
ATOM 1513 C CA . HIS A 1 192 ? 3.003 -9.480 -4.524 1.00 82.56 192 HIS A CA 1
ATOM 1514 C C . HIS A 1 192 ? 1.484 -9.417 -4.308 1.00 82.56 192 HIS A C 1
ATOM 1516 O O . HIS A 1 192 ? 1.024 -9.267 -3.181 1.00 82.56 192 HIS A O 1
ATOM 1522 N N . LEU A 1 193 ? 0.692 -9.628 -5.364 1.00 85.00 193 LEU A N 1
ATOM 1523 C CA . LEU A 1 193 ? -0.766 -9.668 -5.246 1.00 85.00 193 LEU A CA 1
ATOM 1524 C C . LEU A 1 193 ? -1.256 -10.790 -4.333 1.00 85.00 193 LEU A C 1
ATOM 1526 O O . LEU A 1 193 ? -2.227 -10.590 -3.620 1.00 85.00 193 LEU A O 1
ATOM 1530 N N . ASN A 1 194 ? -0.626 -11.965 -4.365 1.00 84.19 194 ASN A N 1
ATOM 1531 C CA . ASN A 1 194 ? -1.017 -13.064 -3.483 1.00 84.19 194 ASN A CA 1
ATOM 1532 C C . ASN A 1 194 ? -0.705 -12.760 -2.013 1.00 84.19 194 ASN A C 1
ATOM 1534 O O . ASN A 1 194 ? -1.492 -13.144 -1.152 1.00 84.19 194 ASN A O 1
ATOM 1538 N N . ASP A 1 195 ? 0.399 -12.062 -1.729 1.00 83.06 195 ASP A N 1
ATOM 1539 C CA . ASP A 1 195 ? 0.719 -11.607 -0.372 1.00 83.06 195 ASP A CA 1
ATOM 1540 C C . ASP A 1 195 ? -0.364 -10.652 0.175 1.00 83.06 195 ASP A C 1
ATOM 1542 O O . ASP A 1 195 ? -0.697 -10.731 1.354 1.00 83.06 195 ASP A O 1
ATOM 1546 N N . GLU A 1 196 ? -0.988 -9.828 -0.677 1.00 84.44 196 GLU A N 1
ATOM 1547 C CA . GLU A 1 196 ? -2.106 -8.946 -0.294 1.00 84.44 196 GLU A CA 1
ATOM 1548 C C . GLU A 1 196 ? -3.444 -9.674 -0.036 1.00 84.44 196 GLU A C 1
ATOM 1550 O O . GLU A 1 196 ? -4.377 -9.082 0.508 1.00 84.44 196 GLU A O 1
ATOM 1555 N N . LEU A 1 197 ? -3.578 -10.948 -0.425 1.00 88.81 197 LEU A N 1
ATOM 1556 C CA . LEU A 1 197 ? -4.807 -11.741 -0.229 1.00 88.81 197 LEU A CA 1
ATOM 1557 C C . LEU A 1 197 ? -4.862 -12.472 1.113 1.00 88.81 197 LEU A C 1
ATOM 1559 O O . LEU A 1 197 ? -5.798 -13.235 1.371 1.00 88.81 197 LEU A O 1
ATOM 1563 N N . ASP A 1 198 ? -3.865 -12.246 1.957 1.00 92.62 198 ASP A N 1
ATOM 1564 C CA . ASP A 1 198 ? -3.803 -12.778 3.304 1.00 92.62 198 ASP A CA 1
ATOM 1565 C C . ASP A 1 198 ? -3.630 -11.633 4.301 1.00 92.62 198 ASP A C 1
ATOM 1567 O O . ASP A 1 198 ? -2.520 -11.187 4.605 1.00 92.62 198 ASP A O 1
ATOM 1571 N N . LEU A 1 199 ? -4.758 -11.171 4.844 1.00 95.31 199 LEU A N 1
ATOM 1572 C CA . LEU A 1 199 ? -4.765 -10.108 5.844 1.00 95.31 199 LEU A CA 1
ATOM 1573 C C . LEU A 1 199 ? -4.092 -10.535 7.161 1.00 95.31 199 LEU A C 1
ATOM 1575 O O . LEU A 1 199 ? -3.684 -9.677 7.940 1.00 95.31 199 LEU A O 1
ATOM 1579 N N . GLY A 1 200 ? -3.888 -11.837 7.393 1.00 95.19 200 GLY A N 1
ATOM 1580 C CA . GLY A 1 200 ? -3.094 -12.334 8.515 1.00 95.19 200 GLY A CA 1
ATOM 1581 C C . GLY A 1 200 ? -1.607 -11.994 8.375 1.00 95.19 200 GLY A C 1
ATOM 1582 O O . GLY A 1 200 ? -0.948 -11.656 9.362 1.00 95.19 200 GLY A O 1
ATOM 1583 N N . ARG A 1 201 ? -1.069 -12.008 7.146 1.00 93.88 201 ARG A N 1
ATOM 1584 C CA . ARG A 1 201 ? 0.307 -11.553 6.864 1.00 93.88 201 ARG A CA 1
ATOM 1585 C C . ARG A 1 201 ? 0.438 -10.049 7.079 1.00 93.88 201 ARG A C 1
ATOM 1587 O O . ARG A 1 201 ? 1.397 -9.607 7.710 1.00 93.88 201 ARG A O 1
ATOM 1594 N N . GLU A 1 202 ? -0.543 -9.275 6.626 1.00 95.06 202 GLU A N 1
ATOM 1595 C CA . GLU A 1 202 ? -0.592 -7.830 6.868 1.00 95.06 202 GLU A CA 1
ATOM 1596 C C . GLU A 1 202 ? -0.659 -7.500 8.374 1.00 95.06 202 GLU A C 1
ATOM 1598 O O . GLU A 1 202 ? 0.095 -6.661 8.871 1.00 95.06 202 GLU A O 1
ATOM 1603 N N . ALA A 1 203 ? -1.479 -8.226 9.136 1.00 97.19 203 ALA A N 1
ATOM 1604 C CA . ALA A 1 203 ? -1.556 -8.121 10.592 1.00 97.19 203 ALA A CA 1
ATOM 1605 C C . ALA A 1 203 ? -0.209 -8.429 11.281 1.00 97.19 203 ALA A C 1
ATOM 1607 O O . ALA A 1 203 ? 0.208 -7.727 12.216 1.00 97.19 203 ALA A O 1
ATOM 1608 N N . ALA A 1 204 ? 0.523 -9.436 10.788 1.00 96.88 204 ALA A N 1
ATOM 1609 C CA . ALA A 1 204 ? 1.855 -9.784 11.285 1.00 96.88 204 ALA A CA 1
ATOM 1610 C C . ALA A 1 204 ? 2.870 -8.666 11.018 1.00 96.88 204 ALA A C 1
ATOM 1612 O O . ALA A 1 204 ? 3.625 -8.284 11.919 1.00 96.88 204 ALA A O 1
ATOM 1613 N N . ASN A 1 205 ? 2.842 -8.110 9.807 1.00 96.81 205 ASN A N 1
ATOM 1614 C CA . ASN A 1 205 ? 3.669 -6.985 9.386 1.00 96.81 205 ASN A CA 1
ATOM 1615 C C . ASN A 1 205 ? 3.426 -5.738 10.247 1.00 96.81 205 ASN A C 1
ATOM 1617 O O . ASN A 1 205 ? 4.381 -5.148 10.761 1.00 96.81 205 ASN A O 1
ATOM 1621 N N . CYS A 1 206 ? 2.156 -5.385 10.468 1.00 97.44 206 CYS A N 1
ATOM 1622 C CA . CYS A 1 206 ? 1.753 -4.294 11.356 1.00 97.44 206 CYS A CA 1
ATOM 1623 C C . CYS A 1 206 ? 2.313 -4.498 12.769 1.00 97.44 206 CYS A C 1
ATOM 1625 O O . CYS A 1 206 ? 2.982 -3.623 13.322 1.00 97.44 206 CYS A O 1
ATOM 1627 N N . SER A 1 207 ? 2.118 -5.692 13.335 1.00 98.06 207 SER A N 1
ATOM 1628 C CA . SER A 1 207 ? 2.606 -6.028 14.677 1.00 98.06 207 SER A CA 1
ATOM 1629 C C . SER A 1 207 ? 4.133 -5.962 14.782 1.00 98.06 207 SER A C 1
ATOM 1631 O O . SER A 1 207 ? 4.665 -5.508 15.796 1.00 98.06 207 SER A O 1
ATOM 1633 N N . GLN A 1 208 ? 4.860 -6.396 13.747 1.00 97.69 208 GLN A N 1
ATOM 1634 C CA . GLN A 1 208 ? 6.320 -6.300 13.715 1.00 97.69 208 GLN A CA 1
ATOM 1635 C C . GLN A 1 208 ? 6.789 -4.844 13.674 1.00 97.69 208 GLN A C 1
ATOM 1637 O O . GLN A 1 208 ? 7.638 -4.466 14.483 1.00 97.69 208 GLN A O 1
ATOM 1642 N N . LEU A 1 209 ? 6.221 -4.015 12.792 1.00 97.50 209 LEU A N 1
ATOM 1643 C CA . LEU A 1 209 ? 6.592 -2.600 12.725 1.00 97.50 209 LEU A CA 1
ATOM 1644 C C . LEU A 1 209 ? 6.267 -1.886 14.040 1.00 97.50 209 LEU A C 1
ATOM 1646 O O . LEU A 1 209 ? 7.072 -1.106 14.549 1.00 97.50 209 LEU A O 1
ATOM 1650 N N . ARG A 1 210 ? 5.121 -2.214 14.642 1.00 97.62 210 ARG A N 1
ATOM 1651 C CA . ARG A 1 210 ? 4.722 -1.683 15.942 1.00 97.62 210 ARG A CA 1
ATOM 1652 C C . ARG A 1 210 ? 5.723 -2.015 17.045 1.00 97.62 210 ARG A C 1
ATOM 1654 O O . ARG A 1 210 ? 6.008 -1.147 17.867 1.00 97.62 210 ARG A O 1
ATOM 1661 N N . ARG A 1 211 ? 6.263 -3.239 17.075 1.00 97.56 211 ARG A N 1
ATOM 1662 C CA . ARG A 1 211 ? 7.322 -3.618 18.028 1.00 97.56 211 ARG A CA 1
ATOM 1663 C C . ARG A 1 211 ? 8.588 -2.790 17.822 1.00 97.56 211 ARG A C 1
ATOM 1665 O O . ARG A 1 211 ? 9.145 -2.304 18.801 1.00 97.56 211 ARG A O 1
ATOM 1672 N N . ASN A 1 212 ? 9.001 -2.584 16.572 1.00 97.00 212 ASN A N 1
ATOM 1673 C CA . ASN A 1 212 ? 10.196 -1.803 16.239 1.00 97.00 212 ASN A CA 1
ATOM 1674 C C . ASN A 1 212 ? 10.076 -0.325 16.659 1.00 97.00 212 ASN A C 1
ATOM 1676 O O . ASN A 1 212 ? 11.067 0.313 17.013 1.00 97.00 212 ASN A O 1
ATOM 1680 N N . PHE A 1 213 ? 8.863 0.229 16.626 1.00 96.88 213 PHE A N 1
ATOM 1681 C CA . PHE A 1 213 ? 8.577 1.624 16.977 1.00 96.88 213 PHE A CA 1
ATOM 1682 C C . PHE A 1 213 ? 7.862 1.775 18.319 1.00 96.88 213 PHE A C 1
ATOM 1684 O O . PHE A 1 213 ? 7.246 2.809 18.585 1.00 96.88 213 PHE A O 1
ATOM 1691 N N . LYS A 1 214 ? 7.961 0.766 19.190 1.00 93.81 214 LYS A N 1
ATOM 1692 C CA . LYS A 1 214 ? 7.420 0.859 20.542 1.00 93.81 214 LYS A CA 1
ATOM 1693 C C . LYS A 1 214 ? 8.017 2.089 21.238 1.00 93.81 214 LYS A C 1
ATOM 1695 O O . LYS A 1 214 ? 9.227 2.289 21.218 1.00 93.81 214 LYS A O 1
ATOM 1700 N N . ASP A 1 215 ? 7.144 2.928 21.790 1.00 91.62 215 ASP A N 1
ATOM 1701 C CA . ASP A 1 215 ? 7.490 4.172 22.492 1.00 91.62 215 ASP A CA 1
ATOM 1702 C C . ASP A 1 215 ? 8.203 5.234 21.624 1.00 91.62 215 ASP A C 1
ATOM 1704 O O . ASP A 1 215 ? 8.777 6.194 22.141 1.00 91.62 215 ASP A O 1
ATOM 1708 N N . SER A 1 216 ? 8.143 5.110 20.292 1.00 94.12 216 SER A N 1
ATOM 1709 C CA . SER A 1 216 ? 8.748 6.085 19.386 1.00 94.12 216 SER A CA 1
ATOM 1710 C C . SER A 1 216 ? 8.036 7.447 19.444 1.00 94.12 216 SER A C 1
ATOM 1712 O O . SER A 1 216 ? 6.803 7.516 19.351 1.00 94.12 216 SER A O 1
ATOM 1714 N N . PRO A 1 217 ? 8.793 8.560 19.491 1.00 94.75 217 PRO A N 1
ATOM 1715 C CA . PRO A 1 217 ? 8.234 9.896 19.344 1.00 94.75 217 PRO A CA 1
ATOM 1716 C C . PRO A 1 217 ? 7.972 10.270 17.878 1.00 94.75 217 PRO A C 1
ATOM 1718 O O . PRO A 1 217 ? 7.551 11.392 17.630 1.00 94.75 217 PRO A O 1
ATOM 1721 N N . LEU A 1 218 ? 8.233 9.378 16.910 1.00 95.56 218 LEU A N 1
ATOM 1722 C CA . LEU A 1 218 ? 8.164 9.686 15.476 1.00 95.56 218 LEU A CA 1
ATOM 1723 C C . LEU A 1 218 ? 7.001 8.989 14.762 1.00 95.56 218 LEU A C 1
ATOM 1725 O O . LEU A 1 218 ? 6.317 9.623 13.958 1.00 95.56 218 LEU A O 1
ATOM 1729 N N . LEU A 1 219 ? 6.774 7.703 15.048 1.00 97.12 219 LEU A N 1
ATOM 1730 C CA . LEU A 1 219 ? 5.817 6.859 14.328 1.00 97.12 219 LEU A CA 1
ATOM 1731 C C . LEU A 1 219 ? 4.857 6.154 15.288 1.00 97.12 219 LEU A C 1
ATOM 1733 O O . LEU A 1 219 ? 5.270 5.478 16.227 1.00 97.12 219 LEU A O 1
ATOM 1737 N N . LEU A 1 220 ? 3.570 6.279 14.993 1.00 97.44 220 LEU A N 1
ATOM 1738 C CA . LEU A 1 220 ? 2.479 5.519 15.574 1.00 97.44 220 LEU A CA 1
ATOM 1739 C C . LEU A 1 220 ? 2.090 4.386 14.624 1.00 97.44 220 LEU A C 1
ATOM 1741 O O . LEU A 1 220 ? 1.851 4.602 13.435 1.00 97.44 220 LEU A O 1
ATOM 1745 N N . VAL A 1 221 ? 1.986 3.184 15.178 1.00 97.56 221 VAL A N 1
ATOM 1746 C CA . VAL A 1 221 ? 1.534 1.983 14.472 1.00 97.56 221 VAL A CA 1
ATOM 1747 C C . VAL A 1 221 ? 0.378 1.391 15.282 1.00 97.56 221 VAL A C 1
ATOM 1749 O O . VAL A 1 221 ? 0.539 1.260 16.500 1.00 97.56 221 VAL A O 1
ATOM 1752 N N . PRO A 1 222 ? -0.774 1.083 14.661 1.00 97.38 222 PRO A N 1
ATOM 1753 C CA . PRO A 1 222 ? -1.936 0.572 15.376 1.00 97.38 222 PRO A CA 1
ATOM 1754 C C . PRO A 1 222 ? -1.656 -0.778 16.047 1.00 97.38 222 PRO A C 1
ATOM 1756 O O . PRO A 1 222 ? -0.886 -1.601 15.549 1.00 97.38 222 PRO A O 1
ATOM 1759 N N . GLU A 1 223 ? -2.305 -1.009 17.188 1.00 97.94 223 GLU A N 1
ATOM 1760 C CA . GLU A 1 223 ? -2.406 -2.343 17.786 1.00 97.94 223 GLU A CA 1
ATOM 1761 C C . GLU A 1 223 ? -3.235 -3.267 16.887 1.00 97.94 223 GLU A C 1
ATOM 1763 O O . GLU A 1 223 ? -4.227 -2.834 16.303 1.00 97.94 223 GLU A O 1
ATOM 1768 N N . VAL A 1 224 ? -2.847 -4.537 16.792 1.00 98.44 224 VAL A N 1
ATOM 1769 C CA . VAL A 1 224 ? -3.609 -5.565 16.074 1.00 98.44 224 VAL A CA 1
ATOM 1770 C C . VAL A 1 224 ? -4.335 -6.431 17.093 1.00 98.44 224 VAL A C 1
ATOM 1772 O O . VAL A 1 224 ? -3.713 -6.961 18.012 1.00 98.44 224 VAL A O 1
ATOM 1775 N N . TYR A 1 225 ? -5.637 -6.623 16.904 1.00 98.12 225 TYR A N 1
ATOM 1776 C CA . TYR A 1 225 ? -6.445 -7.478 17.769 1.00 98.12 225 TYR A CA 1
ATOM 1777 C C . TYR A 1 225 ? -6.517 -8.876 17.159 1.00 98.12 225 TYR A C 1
ATOM 1779 O O . TYR A 1 225 ? -7.403 -9.182 16.365 1.00 98.12 225 TYR A O 1
ATOM 1787 N N . TRP A 1 226 ? -5.532 -9.709 17.496 1.00 97.31 226 TRP A N 1
ATOM 1788 C CA . TRP A 1 226 ? -5.301 -11.013 16.863 1.00 97.31 226 TRP A CA 1
ATOM 1789 C C . TRP A 1 226 ? -6.472 -11.991 16.971 1.00 97.31 226 TRP A C 1
ATOM 1791 O O . TRP A 1 226 ? -6.737 -12.703 16.006 1.00 97.31 226 TRP A O 1
ATOM 1801 N N . ASP A 1 227 ? -7.211 -11.967 18.081 1.00 95.75 227 ASP A N 1
ATOM 1802 C CA . ASP A 1 227 ? -8.417 -12.791 18.267 1.00 95.75 227 ASP A CA 1
ATOM 1803 C C . ASP A 1 227 ? -9.538 -12.429 17.274 1.00 95.75 227 ASP A C 1
ATOM 1805 O O . ASP A 1 227 ? -10.451 -13.214 17.035 1.00 95.75 227 ASP A O 1
ATOM 1809 N N . TYR A 1 228 ? -9.436 -11.251 16.656 1.00 96.81 228 TYR A N 1
ATOM 1810 C CA . TYR A 1 228 ? -10.358 -10.714 15.662 1.00 96.81 228 TYR A CA 1
ATOM 1811 C C . TYR A 1 228 ? -9.705 -10.639 14.272 1.00 96.81 228 TYR A C 1
ATOM 1813 O O . TYR A 1 228 ? -10.083 -9.814 13.441 1.00 96.81 228 TYR A O 1
ATOM 1821 N N . CYS A 1 229 ? -8.695 -11.469 14.005 1.00 97.12 229 CYS A N 1
ATOM 1822 C CA . CYS A 1 229 ? -8.027 -11.536 12.709 1.00 97.12 229 CYS A CA 1
ATOM 1823 C C . CYS A 1 229 ? -8.145 -12.931 12.086 1.00 97.12 229 CYS A C 1
ATOM 1825 O O . CYS A 1 229 ? -8.060 -13.959 12.751 1.00 97.12 229 CYS A O 1
ATOM 1827 N N . SER A 1 230 ? -8.293 -12.957 10.769 1.00 95.88 230 SER A N 1
ATOM 1828 C CA . SER A 1 230 ? -8.304 -14.145 9.927 1.00 95.88 230 SER A CA 1
ATOM 1829 C C . SER A 1 230 ? -7.600 -13.826 8.604 1.00 95.88 230 SER A C 1
ATOM 1831 O O . SER A 1 230 ? -7.096 -12.723 8.391 1.00 95.88 230 SER A O 1
ATOM 1833 N N . ARG A 1 231 ? -7.581 -14.776 7.666 1.00 94.69 231 ARG A N 1
ATOM 1834 C CA . ARG A 1 231 ? -7.062 -14.516 6.315 1.00 94.69 231 ARG A CA 1
ATOM 1835 C C . ARG A 1 231 ? -7.856 -13.425 5.578 1.00 94.69 231 ARG A C 1
ATOM 1837 O O . ARG A 1 231 ? -7.289 -12.705 4.761 1.00 94.69 231 ARG A O 1
ATOM 1844 N N . SER A 1 232 ? -9.160 -13.316 5.840 1.00 96.00 232 SER A N 1
ATOM 1845 C CA . SER A 1 232 ? -10.093 -12.439 5.117 1.00 96.00 232 SER A CA 1
ATOM 1846 C C . SER A 1 232 ? -10.528 -11.201 5.906 1.00 96.00 232 SER A C 1
ATOM 1848 O O . SER A 1 232 ? -11.131 -10.299 5.318 1.00 96.00 232 SER A O 1
ATOM 1850 N N . VAL A 1 233 ? -10.215 -11.129 7.204 1.00 97.50 233 VAL A N 1
ATOM 1851 C CA . VAL A 1 233 ? -10.555 -10.005 8.086 1.00 97.50 233 VAL A CA 1
ATOM 1852 C C . VAL A 1 233 ? -9.351 -9.627 8.946 1.00 97.50 233 VAL A C 1
ATOM 1854 O O . VAL A 1 233 ? -8.755 -10.487 9.580 1.00 97.50 233 VAL A O 1
ATOM 1857 N N . MET A 1 234 ? -9.016 -8.341 9.015 1.00 97.69 234 MET A N 1
ATOM 1858 C CA . MET A 1 234 ? -8.021 -7.805 9.949 1.00 97.69 234 MET A CA 1
ATOM 1859 C C . MET A 1 234 ? -8.646 -6.693 10.782 1.00 97.69 234 MET A C 1
ATOM 1861 O O . MET A 1 234 ? -9.201 -5.737 10.237 1.00 97.69 234 MET A O 1
ATOM 1865 N N . VAL A 1 235 ? -8.522 -6.802 12.103 1.00 98.25 235 VAL A N 1
ATOM 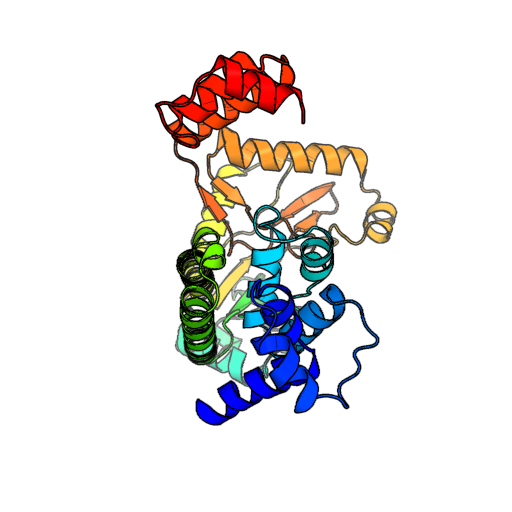1866 C CA . VAL A 1 235 ? -9.018 -5.807 13.055 1.00 98.25 235 VAL A CA 1
ATOM 1867 C C . VAL A 1 235 ? -7.838 -5.161 13.770 1.00 98.25 235 VAL A C 1
ATOM 1869 O O . VAL A 1 235 ? -7.006 -5.831 14.383 1.00 98.25 235 VAL A O 1
ATOM 1872 N N . MET A 1 236 ? -7.761 -3.836 13.681 1.00 98.38 236 MET A N 1
ATOM 1873 C CA . MET A 1 236 ? -6.681 -3.040 14.263 1.00 98.38 236 MET A CA 1
ATOM 1874 C C . MET A 1 236 ? -7.212 -1.786 14.953 1.00 98.38 236 MET A C 1
ATOM 1876 O O . MET A 1 236 ? -8.354 -1.378 14.743 1.00 98.38 236 MET A O 1
ATOM 1880 N N . GLN A 1 237 ? -6.377 -1.154 15.773 1.00 98.12 237 GLN A N 1
ATOM 1881 C CA . GLN A 1 237 ? -6.712 0.070 16.494 1.00 98.12 237 GLN A CA 1
ATOM 1882 C C . GLN A 1 237 ? -7.183 1.155 15.527 1.00 98.12 237 GLN A C 1
ATOM 1884 O O . GLN A 1 237 ? -6.532 1.445 14.518 1.00 98.12 237 GLN A O 1
ATOM 1889 N N . ARG A 1 238 ? -8.304 1.806 15.854 1.00 97.12 238 ARG A N 1
ATOM 1890 C CA . ARG A 1 238 ? -8.764 2.966 15.092 1.00 97.12 238 ARG A CA 1
ATOM 1891 C C . ARG A 1 238 ? -7.812 4.141 15.310 1.00 97.12 238 ARG A C 1
ATOM 1893 O O . ARG A 1 238 ? -7.788 4.758 16.373 1.00 97.12 238 ARG A O 1
ATOM 1900 N N . MET A 1 239 ? -7.074 4.500 14.268 1.00 96.19 239 MET A N 1
ATOM 1901 C CA . MET A 1 239 ? -6.176 5.653 14.294 1.00 96.19 239 MET A CA 1
ATOM 1902 C C . MET A 1 239 ? -6.898 6.941 13.886 1.00 96.19 239 MET A C 1
ATOM 1904 O O . MET A 1 239 ? -7.784 6.940 13.031 1.00 96.19 239 MET A O 1
ATOM 1908 N N . ARG A 1 240 ? -6.501 8.068 14.488 1.00 95.25 240 ARG A N 1
ATOM 1909 C CA . ARG A 1 240 ? -7.068 9.398 14.216 1.00 95.25 240 ARG A CA 1
ATOM 1910 C C . ARG A 1 240 ? -5.963 10.348 13.762 1.00 95.25 240 ARG A C 1
ATOM 1912 O O . ARG A 1 240 ? -5.042 10.627 14.520 1.00 95.25 240 ARG A O 1
ATOM 1919 N N . GLY A 1 241 ? -6.069 10.878 12.550 1.00 94.88 241 GLY A N 1
ATOM 1920 C CA . GLY A 1 241 ? -5.080 11.804 12.000 1.00 94.88 241 GLY A CA 1
ATOM 1921 C C . GLY A 1 241 ? -5.549 12.465 10.712 1.00 94.88 241 GLY A C 1
ATOM 1922 O O . GLY A 1 241 ? -6.635 12.172 10.212 1.00 94.88 241 GLY A O 1
ATOM 1923 N N . VAL A 1 242 ? -4.722 13.367 10.192 1.00 95.75 242 VAL A N 1
ATOM 1924 C CA . VAL A 1 242 ? -4.935 14.043 8.907 1.00 95.75 242 VAL A CA 1
ATOM 1925 C C . VAL A 1 242 ? -4.052 13.375 7.850 1.00 95.75 242 VAL A C 1
ATOM 1927 O O . VAL A 1 242 ? -2.865 13.192 8.116 1.00 95.75 242 VAL A O 1
ATOM 1930 N N . PRO A 1 243 ? -4.569 13.003 6.665 1.00 93.62 243 PRO A N 1
ATOM 1931 C CA . PRO A 1 243 ? -3.743 12.413 5.612 1.00 93.62 243 PRO A CA 1
ATOM 1932 C C . PRO A 1 243 ? -2.570 13.321 5.234 1.00 93.62 243 PRO A C 1
ATOM 1934 O O . PRO A 1 243 ? -2.756 14.531 5.075 1.00 93.62 243 PRO A O 1
ATOM 1937 N N . ILE A 1 244 ? -1.378 12.751 5.034 1.00 92.81 244 ILE A N 1
ATOM 1938 C CA . ILE A 1 244 ? -0.155 13.538 4.807 1.00 92.81 244 ILE A CA 1
ATOM 1939 C C . ILE A 1 244 ? -0.224 14.405 3.539 1.00 92.81 244 ILE A C 1
ATOM 1941 O O . ILE A 1 244 ? 0.390 15.467 3.470 1.00 92.81 244 ILE A O 1
ATOM 1945 N N . SER A 1 245 ? -1.026 14.001 2.548 1.00 89.69 245 SER A N 1
ATOM 1946 C CA . SER A 1 245 ? -1.261 14.777 1.325 1.00 89.69 245 SER A CA 1
ATOM 1947 C C . SER A 1 245 ? -2.073 16.058 1.549 1.00 89.69 245 SER A C 1
ATOM 1949 O O . SER A 1 245 ? -2.108 16.922 0.674 1.00 89.69 245 SER A O 1
ATOM 1951 N N . GLN A 1 246 ? -2.779 16.194 2.678 1.00 92.75 246 GLN A N 1
ATOM 1952 C CA . GLN A 1 246 ? -3.650 17.337 2.965 1.00 92.75 246 GLN A CA 1
ATOM 1953 C C . GLN A 1 246 ? -2.886 18.470 3.659 1.00 92.75 246 GLN A C 1
ATOM 1955 O O . GLN A 1 246 ? -3.237 18.913 4.752 1.00 92.75 246 GLN A O 1
ATOM 1960 N N . THR A 1 247 ? -1.860 18.998 2.991 1.00 93.06 247 THR A N 1
ATOM 1961 C CA . THR A 1 247 ? -1.001 20.076 3.507 1.00 93.06 247 THR A CA 1
ATOM 1962 C C . THR A 1 247 ? -1.765 21.278 4.087 1.00 93.06 247 THR A C 1
ATOM 1964 O O . THR A 1 247 ? -1.355 21.772 5.138 1.00 93.06 247 THR A O 1
ATOM 1967 N N . PRO A 1 248 ? -2.873 21.772 3.488 1.00 95.69 248 PRO A N 1
ATOM 1968 C CA . PRO A 1 248 ? -3.652 22.856 4.093 1.00 95.69 248 PRO A CA 1
ATOM 1969 C C . PRO A 1 248 ? -4.244 22.495 5.463 1.00 95.69 248 PRO A C 1
ATOM 1971 O O . PRO A 1 248 ? -4.204 23.318 6.374 1.00 95.69 248 PRO A O 1
ATOM 1974 N N . ALA A 1 249 ? -4.737 21.264 5.629 1.00 95.69 249 ALA A N 1
ATOM 1975 C CA . ALA A 1 249 ? -5.291 20.787 6.894 1.00 95.69 249 ALA A CA 1
ATOM 1976 C C . ALA A 1 249 ? -4.194 20.601 7.954 1.00 95.69 249 ALA A C 1
ATOM 1978 O O . ALA A 1 249 ? -4.383 21.015 9.094 1.00 95.69 249 ALA A O 1
ATOM 1979 N N . LEU A 1 250 ? -3.020 20.089 7.565 1.00 96.25 250 LEU A N 1
ATOM 1980 C CA . LEU A 1 250 ? -1.853 19.984 8.453 1.00 96.25 250 LEU A CA 1
ATOM 1981 C C . LEU A 1 250 ? -1.382 21.357 8.952 1.00 96.25 250 LEU A C 1
ATOM 1983 O O . LEU A 1 250 ? -1.095 21.535 10.133 1.00 96.25 250 LEU A O 1
ATOM 1987 N N . ARG A 1 251 ? -1.357 22.368 8.074 1.00 95.06 251 ARG A N 1
ATOM 1988 C CA . ARG A 1 251 ? -1.032 23.746 8.478 1.00 95.06 251 ARG A CA 1
ATOM 1989 C C . ARG A 1 251 ? -2.073 24.316 9.438 1.00 95.06 251 ARG A C 1
ATOM 1991 O O . ARG A 1 251 ? -1.695 24.925 10.431 1.00 95.06 251 ARG A O 1
ATOM 1998 N N . ALA A 1 252 ? -3.362 24.094 9.174 1.00 96.06 252 ALA A N 1
ATOM 1999 C CA . ALA A 1 252 ? -4.443 24.529 10.062 1.00 96.06 252 ALA A CA 1
ATOM 2000 C C . ALA A 1 252 ? -4.402 23.831 11.436 1.00 96.06 252 ALA A C 1
ATOM 2002 O O . ALA A 1 252 ? -4.788 24.420 12.441 1.00 96.06 252 ALA A O 1
ATOM 2003 N N . GLN A 1 253 ? -3.896 22.598 11.483 1.00 94.69 253 GLN A N 1
ATOM 2004 C CA . GLN A 1 253 ? -3.645 21.827 12.701 1.00 94.69 253 GLN A CA 1
ATOM 2005 C C . GLN A 1 253 ? -2.395 22.298 13.471 1.00 94.69 253 GLN A C 1
ATOM 2007 O O . GLN A 1 253 ? -2.180 21.857 14.597 1.00 94.69 253 GLN A O 1
ATOM 2012 N N . GLY A 1 254 ? -1.582 23.192 12.896 1.00 95.06 254 GLY A N 1
ATOM 2013 C CA . GLY A 1 254 ? -0.342 23.681 13.504 1.00 95.06 254 GLY A CA 1
ATOM 2014 C C . GLY A 1 254 ? 0.852 22.735 13.342 1.00 95.06 254 GLY A C 1
ATOM 2015 O O . GLY A 1 254 ? 1.831 22.862 14.071 1.00 95.06 254 GLY A O 1
ATOM 2016 N N . THR A 1 255 ? 0.794 21.782 12.408 1.00 96.12 255 THR A N 1
ATOM 2017 C CA . THR A 1 255 ? 1.898 20.852 12.145 1.00 96.12 255 THR A CA 1
ATOM 2018 C C . THR A 1 255 ? 3.092 21.573 11.511 1.00 96.12 255 THR A C 1
ATOM 2020 O O . THR A 1 255 ? 2.964 22.196 10.453 1.00 96.12 255 THR A O 1
ATOM 2023 N N . ASP A 1 256 ? 4.280 21.425 12.104 1.00 95.00 256 ASP A N 1
ATOM 2024 C CA . ASP A 1 256 ? 5.540 21.855 11.491 1.00 95.00 256 ASP A CA 1
ATOM 2025 C C . ASP A 1 256 ? 5.929 20.893 10.358 1.00 95.00 256 ASP A C 1
ATOM 2027 O O . ASP A 1 256 ? 6.427 19.788 10.581 1.00 95.00 256 ASP A O 1
ATOM 2031 N N . LEU A 1 257 ? 5.708 21.327 9.116 1.00 94.75 257 LEU A N 1
ATOM 2032 C CA . LEU A 1 257 ? 6.000 20.532 7.922 1.00 94.75 257 LEU A CA 1
ATOM 2033 C C . LEU A 1 257 ? 7.500 20.273 7.717 1.00 94.75 257 LEU A C 1
ATOM 2035 O O . LEU A 1 257 ? 7.865 19.275 7.094 1.00 94.75 257 LEU A O 1
ATOM 2039 N N . SER A 1 258 ? 8.372 21.150 8.221 1.00 95.00 258 SER A N 1
ATOM 2040 C CA . SER A 1 258 ? 9.825 20.977 8.130 1.00 95.00 258 SER A CA 1
ATOM 2041 C C . SER A 1 258 ? 10.283 19.875 9.084 1.00 95.00 258 SER A C 1
ATOM 2043 O O . SER A 1 258 ? 10.978 18.941 8.672 1.00 95.00 258 SER A O 1
ATOM 2045 N N . ALA A 1 259 ? 9.810 19.921 10.334 1.00 95.00 259 ALA A N 1
ATOM 2046 C CA . ALA A 1 259 ? 10.038 18.856 11.308 1.00 95.00 259 ALA A CA 1
ATOM 2047 C C . ALA A 1 259 ? 9.443 17.521 10.833 1.00 95.00 259 ALA A C 1
ATOM 2049 O O . ALA A 1 259 ? 10.121 16.496 10.888 1.00 95.00 259 ALA A O 1
ATOM 2050 N N . LEU A 1 260 ? 8.227 17.542 10.276 1.00 95.38 260 LEU A N 1
ATOM 2051 C CA . LEU A 1 260 ? 7.568 16.363 9.710 1.00 95.38 260 LEU A CA 1
ATOM 2052 C C . LEU A 1 260 ? 8.369 15.753 8.548 1.00 95.38 260 LEU A C 1
ATOM 2054 O O . LEU A 1 260 ? 8.497 14.533 8.453 1.00 95.38 260 LEU A O 1
ATOM 2058 N N . SER A 1 261 ? 8.941 16.580 7.670 1.00 93.25 261 SER A N 1
ATOM 2059 C CA . SER A 1 261 ? 9.764 16.099 6.551 1.00 93.25 261 SER A CA 1
ATOM 2060 C C . SER A 1 261 ? 11.044 15.423 7.049 1.00 93.25 261 SER A C 1
ATOM 2062 O O . SER A 1 261 ? 11.405 14.349 6.571 1.00 93.25 261 SER A O 1
ATOM 2064 N N . ARG A 1 262 ? 11.705 16.012 8.058 1.00 95.19 262 ARG A N 1
ATOM 2065 C CA . ARG A 1 262 ? 12.882 15.411 8.703 1.00 95.19 262 ARG A CA 1
ATOM 2066 C C . ARG A 1 262 ? 12.537 14.079 9.373 1.00 95.19 262 ARG A C 1
ATOM 2068 O O . ARG A 1 262 ? 13.245 13.101 9.153 1.00 95.19 262 ARG A O 1
ATOM 2075 N N . ALA A 1 263 ? 11.432 14.036 10.118 1.00 95.50 263 ALA A N 1
ATOM 2076 C CA . ALA A 1 263 ? 10.948 12.821 10.765 1.00 95.50 263 ALA A CA 1
ATOM 2077 C C . ALA A 1 263 ? 10.652 11.711 9.747 1.00 95.50 263 ALA A C 1
ATOM 2079 O O . ALA A 1 263 ? 10.997 10.564 9.996 1.00 95.50 263 ALA A O 1
ATOM 2080 N N . GLY A 1 264 ? 10.088 12.034 8.578 1.00 93.88 264 GLY A N 1
ATOM 2081 C CA . GLY A 1 264 ? 9.832 11.048 7.521 1.00 93.88 264 GLY A CA 1
ATOM 2082 C C . GLY A 1 264 ? 11.108 10.358 7.026 1.00 93.88 264 GLY A C 1
ATOM 2083 O O . GLY A 1 264 ? 11.157 9.131 6.932 1.00 93.88 264 GLY A O 1
ATOM 2084 N N . VAL A 1 265 ? 12.168 11.136 6.781 1.00 92.62 265 VAL A N 1
ATOM 2085 C CA . VAL A 1 265 ? 13.483 10.605 6.384 1.00 92.62 265 VAL A CA 1
ATOM 2086 C C . VAL A 1 265 ? 14.094 9.752 7.502 1.00 92.62 265 VAL A C 1
ATOM 2088 O O . VAL A 1 265 ? 14.603 8.662 7.245 1.00 92.62 265 VAL A O 1
ATOM 2091 N N . GLU A 1 266 ? 14.007 10.216 8.750 1.00 95.50 266 GLU A N 1
ATOM 2092 C CA . GLU A 1 266 ? 14.512 9.494 9.922 1.00 95.50 266 GLU A CA 1
ATOM 2093 C C . GLU A 1 266 ? 13.780 8.166 10.156 1.00 95.50 266 GLU A C 1
ATOM 2095 O O . GLU A 1 266 ? 14.420 7.137 10.370 1.00 95.50 266 GLU A O 1
ATOM 2100 N N . ILE A 1 267 ? 12.450 8.157 10.049 1.00 95.81 267 ILE A N 1
ATOM 2101 C CA . ILE A 1 267 ? 11.609 6.957 10.143 1.00 95.81 267 ILE A CA 1
ATOM 2102 C C . ILE A 1 267 ? 11.999 5.938 9.068 1.00 95.81 267 ILE A C 1
ATOM 2104 O O . ILE A 1 267 ? 12.139 4.752 9.377 1.00 95.81 267 ILE A O 1
ATOM 2108 N N . PHE A 1 268 ? 12.188 6.377 7.820 1.00 92.81 268 PHE A N 1
ATOM 2109 C CA . PHE A 1 268 ? 12.571 5.490 6.721 1.00 92.81 268 PHE A CA 1
ATOM 2110 C C . PHE A 1 268 ? 13.953 4.868 6.952 1.00 92.81 268 PHE A C 1
ATOM 2112 O O . PHE A 1 268 ? 14.099 3.647 6.913 1.00 92.81 268 PHE A O 1
ATOM 2119 N N . PHE A 1 269 ? 14.965 5.680 7.269 1.00 91.62 269 PHE A N 1
ATOM 2120 C CA . PHE A 1 269 ? 16.313 5.161 7.504 1.00 91.62 269 PHE A CA 1
ATOM 2121 C C . PHE A 1 269 ? 16.411 4.291 8.756 1.00 91.62 269 PHE A C 1
ATOM 2123 O O . PHE A 1 269 ? 17.169 3.322 8.763 1.00 91.62 269 PHE A O 1
ATOM 2130 N N . THR A 1 270 ? 15.624 4.589 9.790 1.00 94.44 270 THR A N 1
ATOM 2131 C CA . THR A 1 270 ? 15.525 3.753 10.990 1.00 94.44 270 THR A CA 1
ATOM 2132 C C . THR A 1 270 ? 15.010 2.363 10.622 1.00 94.44 270 THR A C 1
ATOM 2134 O O . THR A 1 270 ? 15.654 1.365 10.935 1.00 94.44 270 THR A O 1
ATOM 2137 N N . GLN A 1 271 ? 13.915 2.289 9.868 1.00 95.31 271 GLN A N 1
ATOM 2138 C CA . GLN A 1 271 ? 13.370 1.018 9.394 1.00 95.31 271 GLN A CA 1
ATOM 2139 C C . GLN A 1 271 ? 14.375 0.223 8.544 1.00 95.31 271 GLN A C 1
ATOM 2141 O O . GLN A 1 271 ? 14.580 -0.971 8.759 1.00 95.31 271 GLN A O 1
ATOM 2146 N N . VAL A 1 272 ? 15.044 0.889 7.599 1.00 91.75 272 VAL A N 1
ATOM 2147 C CA . VAL A 1 272 ? 15.990 0.246 6.674 1.00 91.75 272 VAL A CA 1
ATOM 2148 C C . VAL A 1 272 ? 17.251 -0.240 7.396 1.00 91.75 272 VAL A C 1
ATOM 2150 O O . VAL A 1 272 ? 17.629 -1.403 7.263 1.00 91.75 272 VAL A O 1
ATOM 2153 N N . PHE A 1 273 ? 17.910 0.622 8.174 1.00 90.12 273 PHE A N 1
ATOM 2154 C CA . PHE A 1 273 ? 19.244 0.336 8.712 1.00 90.12 273 PHE A CA 1
ATOM 2155 C C . PHE A 1 273 ? 19.247 -0.213 10.131 1.00 90.12 273 PHE A C 1
ATOM 2157 O O . PHE A 1 273 ? 20.028 -1.118 10.421 1.00 90.12 273 PHE A O 1
ATOM 2164 N N . ARG A 1 274 ? 18.395 0.304 11.021 1.00 92.12 274 ARG A N 1
ATOM 2165 C CA . ARG A 1 274 ? 18.309 -0.222 12.388 1.00 92.12 274 ARG A CA 1
ATOM 2166 C C . ARG A 1 274 ? 17.566 -1.550 12.361 1.00 92.12 274 ARG A C 1
ATOM 2168 O O . ARG A 1 274 ? 18.118 -2.570 12.767 1.00 92.12 274 ARG A O 1
ATOM 2175 N N . ASP A 1 275 ? 16.358 -1.543 11.805 1.00 93.00 275 ASP A N 1
ATOM 2176 C CA . ASP A 1 275 ? 15.451 -2.686 11.922 1.00 93.00 275 ASP A CA 1
ATOM 2177 C C . ASP A 1 275 ? 15.643 -3.724 10.815 1.00 93.00 275 ASP A C 1
ATOM 2179 O O . ASP A 1 275 ? 15.371 -4.902 11.028 1.00 93.00 275 ASP A O 1
ATOM 2183 N N . GLY A 1 276 ? 16.109 -3.311 9.630 1.00 93.31 276 GLY A N 1
ATOM 2184 C CA . GLY A 1 276 ? 16.113 -4.183 8.453 1.00 93.31 276 GLY A CA 1
ATOM 2185 C C . GLY A 1 276 ? 14.705 -4.586 8.009 1.00 93.31 276 GLY A C 1
ATOM 2186 O O . GLY A 1 276 ? 14.562 -5.561 7.284 1.00 93.31 276 GLY A O 1
ATOM 2187 N N . PHE A 1 277 ? 13.673 -3.868 8.455 1.00 95.12 277 PHE A N 1
ATOM 2188 C CA . PHE A 1 277 ? 12.268 -4.135 8.174 1.00 95.12 277 PHE A CA 1
ATOM 2189 C C . PHE A 1 277 ? 11.561 -2.806 7.944 1.00 95.12 277 PHE A C 1
ATOM 2191 O O . PHE A 1 277 ? 11.495 -1.975 8.852 1.00 95.12 277 PHE A O 1
ATOM 2198 N N . PHE A 1 278 ? 11.075 -2.590 6.724 1.00 93.81 278 PHE A N 1
ATOM 2199 C CA . PHE A 1 278 ? 10.649 -1.272 6.273 1.00 93.81 278 PHE A CA 1
ATOM 2200 C C . PHE A 1 278 ? 9.357 -1.299 5.471 1.00 93.81 278 PHE A C 1
ATOM 2202 O O . PHE A 1 278 ? 9.075 -2.233 4.724 1.00 93.81 278 PHE A O 1
ATOM 2209 N N . HIS A 1 279 ? 8.575 -0.237 5.620 1.00 91.69 279 HIS A N 1
ATOM 2210 C CA . HIS A 1 279 ? 7.369 -0.008 4.850 1.00 91.69 279 HIS A CA 1
ATOM 2211 C C . HIS A 1 279 ? 7.746 0.430 3.434 1.00 91.69 279 HIS A C 1
ATOM 2213 O O . HIS A 1 279 ? 8.279 1.518 3.221 1.00 91.69 279 HIS A O 1
ATOM 2219 N N . ALA A 1 280 ? 7.497 -0.450 2.467 1.00 84.56 280 ALA A N 1
ATOM 2220 C CA . ALA A 1 280 ? 7.903 -0.263 1.078 1.00 84.56 280 ALA A CA 1
ATOM 2221 C C . ALA A 1 280 ? 6.855 0.490 0.228 1.00 84.56 280 ALA A C 1
ATOM 2223 O O . ALA A 1 280 ? 7.139 0.825 -0.918 1.00 84.56 280 ALA A O 1
ATOM 2224 N N . ASP A 1 281 ? 5.690 0.820 0.799 1.00 79.50 281 ASP A N 1
ATOM 2225 C CA . ASP A 1 281 ? 4.633 1.621 0.163 1.00 79.50 281 ASP A CA 1
ATOM 2226 C C . ASP A 1 281 ? 4.174 2.802 1.041 1.00 79.50 281 ASP A C 1
ATOM 2228 O O . ASP A 1 281 ? 3.041 2.872 1.520 1.00 79.50 281 ASP A O 1
ATOM 2232 N N . MET A 1 282 ? 5.069 3.771 1.253 1.00 77.50 282 MET A N 1
ATOM 2233 C CA . MET A 1 282 ? 4.770 5.006 1.997 1.00 77.50 282 MET A CA 1
ATOM 2234 C C . MET A 1 282 ? 3.971 6.037 1.170 1.00 77.50 282 MET A C 1
ATOM 2236 O O . MET A 1 282 ? 4.174 7.247 1.299 1.00 77.50 282 MET A O 1
ATOM 2240 N N . HIS A 1 283 ? 3.072 5.584 0.292 1.00 76.25 283 HIS A N 1
ATOM 2241 C CA . HIS A 1 283 ? 2.224 6.465 -0.506 1.00 76.25 283 HIS A CA 1
ATOM 2242 C C . HIS A 1 283 ? 1.375 7.388 0.402 1.00 76.25 283 HIS A C 1
ATOM 2244 O O . HIS A 1 283 ? 0.906 6.951 1.457 1.00 76.25 283 HIS A O 1
ATOM 2250 N N . PRO A 1 284 ? 1.087 8.651 0.010 1.00 77.00 284 PRO A N 1
ATOM 2251 C CA . PRO A 1 284 ? 0.357 9.599 0.861 1.00 77.00 284 PRO A CA 1
ATOM 2252 C C . PRO A 1 284 ? -1.040 9.161 1.334 1.00 77.00 284 PRO A C 1
ATOM 2254 O O . PRO A 1 284 ? -1.601 9.774 2.238 1.00 77.00 284 PRO A O 1
ATOM 2257 N N . GLY A 1 285 ? -1.616 8.123 0.720 1.00 77.75 285 GLY A N 1
ATOM 2258 C CA . GLY A 1 285 ? -2.865 7.497 1.164 1.00 77.75 285 GLY A CA 1
ATOM 2259 C C . GLY A 1 285 ? -2.727 6.622 2.418 1.00 77.75 285 GLY A C 1
ATOM 2260 O O . GLY A 1 285 ? -3.696 6.508 3.163 1.00 77.75 285 GLY A O 1
ATOM 2261 N N . ASN A 1 286 ? -1.540 6.067 2.676 1.00 87.94 286 ASN A N 1
ATOM 2262 C CA . ASN A 1 286 ? -1.279 5.118 3.768 1.00 87.94 286 ASN A CA 1
ATOM 2263 C C . ASN A 1 286 ? -0.680 5.796 5.010 1.00 87.94 286 ASN A C 1
ATOM 2265 O O . ASN A 1 286 ? -0.499 5.155 6.045 1.00 87.94 286 ASN A O 1
ATOM 2269 N N . ILE A 1 287 ? -0.367 7.092 4.903 1.00 93.31 287 ILE A N 1
ATOM 2270 C CA . ILE A 1 287 ? 0.342 7.859 5.924 1.00 93.31 287 ILE A CA 1
ATOM 2271 C C . ILE A 1 287 ? -0.514 9.028 6.398 1.00 93.31 287 ILE A C 1
ATOM 2273 O O . ILE A 1 287 ? -0.873 9.928 5.633 1.00 93.31 287 ILE A O 1
ATOM 2277 N N . PHE A 1 288 ? -0.842 9.017 7.685 1.00 95.69 288 PHE A N 1
ATOM 2278 C CA . PHE A 1 288 ? -1.570 10.088 8.358 1.00 95.69 288 PHE A CA 1
ATOM 2279 C C . PHE A 1 288 ? -0.643 10.792 9.354 1.00 95.69 288 PHE A C 1
ATOM 2281 O O . PHE A 1 288 ? 0.414 10.281 9.717 1.00 95.69 288 PHE A O 1
ATOM 2288 N N . VAL A 1 289 ? -1.043 11.975 9.805 1.00 97.44 289 VAL A N 1
ATOM 2289 C CA . VAL A 1 289 ? -0.317 12.769 10.795 1.00 97.44 289 VAL A CA 1
ATOM 2290 C C . VAL A 1 289 ? -1.216 12.989 12.004 1.00 97.44 289 VAL A C 1
ATOM 2292 O O . VAL A 1 289 ? -2.344 13.485 11.893 1.00 97.44 289 VAL A O 1
ATOM 2295 N N . HIS A 1 290 ? -0.724 12.586 13.169 1.00 96.75 290 HIS A N 1
ATOM 2296 C CA . HIS A 1 290 ? -1.397 12.782 14.442 1.00 96.75 290 HIS A CA 1
ATOM 2297 C C . HIS A 1 290 ? -1.316 14.252 14.894 1.00 96.75 290 HIS A C 1
ATOM 2299 O O . HIS A 1 290 ? -0.489 15.032 14.422 1.00 96.75 290 HIS A O 1
ATOM 2305 N N . ARG A 1 291 ? -2.174 14.659 15.840 1.00 93.94 291 ARG A N 1
ATOM 2306 C CA . ARG A 1 291 ? -2.217 16.039 16.372 1.00 93.94 291 ARG A CA 1
ATOM 2307 C C . ARG A 1 291 ? -0.959 16.498 17.090 1.00 93.94 291 ARG A C 1
ATOM 2309 O O . ARG A 1 291 ? -0.732 17.697 17.151 1.00 93.94 291 ARG A O 1
ATOM 2316 N N . ASP A 1 292 ? -0.145 15.574 17.568 1.00 93.12 292 ASP A N 1
ATOM 2317 C CA . ASP A 1 292 ? 1.160 15.872 18.166 1.00 93.12 292 ASP A CA 1
ATOM 2318 C C . ASP A 1 292 ? 2.312 15.892 17.143 1.00 93.12 292 ASP A C 1
ATOM 2320 O O . ASP A 1 292 ? 3.465 16.035 17.534 1.00 93.12 292 ASP A O 1
ATOM 2324 N N . GLY A 1 293 ? 2.022 15.755 15.843 1.00 92.94 293 GLY A N 1
ATOM 2325 C CA . GLY A 1 293 ? 3.021 15.794 14.774 1.00 92.94 293 GLY A CA 1
ATOM 2326 C C . GLY A 1 293 ? 3.660 14.446 14.428 1.00 92.94 293 GLY A C 1
ATOM 2327 O O . GLY A 1 293 ? 4.517 14.406 13.546 1.00 92.94 293 GLY A O 1
ATOM 2328 N N . ARG A 1 294 ? 3.246 13.342 15.065 1.00 96.19 294 ARG A N 1
ATOM 2329 C CA . ARG A 1 294 ? 3.732 11.992 14.728 1.00 96.19 294 ARG A CA 1
ATOM 2330 C C . ARG A 1 294 ? 3.128 11.450 13.439 1.00 96.19 294 ARG A C 1
ATOM 2332 O O . ARG A 1 294 ? 1.963 11.706 13.133 1.00 96.19 294 ARG A O 1
ATOM 2339 N N . TYR A 1 295 ? 3.903 10.638 12.726 1.00 97.31 295 TYR A N 1
ATOM 2340 C CA . TYR A 1 295 ? 3.403 9.829 11.616 1.00 97.31 295 TYR A CA 1
ATOM 2341 C C . TYR A 1 295 ? 2.486 8.726 12.139 1.00 97.31 295 TYR A C 1
ATOM 2343 O O . TYR A 1 295 ? 2.693 8.203 13.230 1.00 97.31 295 TYR A O 1
ATOM 2351 N N . ILE A 1 296 ? 1.507 8.338 11.336 1.00 97.19 296 ILE A N 1
ATOM 2352 C CA . ILE A 1 296 ? 0.645 7.178 11.539 1.00 97.19 296 ILE A CA 1
ATOM 2353 C C . ILE A 1 296 ? 0.714 6.344 10.260 1.00 97.19 296 ILE A C 1
ATOM 2355 O O . ILE A 1 296 ? 0.359 6.850 9.194 1.00 97.19 296 ILE A O 1
ATOM 2359 N N . ALA A 1 297 ? 1.135 5.085 10.364 1.00 95.62 297 ALA A N 1
ATOM 2360 C CA . ALA A 1 297 ? 1.043 4.120 9.266 1.00 95.62 297 ALA A CA 1
ATOM 2361 C C . ALA A 1 297 ? -0.286 3.348 9.341 1.00 95.62 297 ALA A C 1
ATOM 2363 O O . ALA A 1 297 ? -0.722 2.997 10.441 1.00 95.62 297 ALA A O 1
ATOM 2364 N N . LEU A 1 298 ? -0.932 3.108 8.194 1.00 92.00 298 LEU A N 1
ATOM 2365 C CA . LEU A 1 298 ? -2.262 2.481 8.119 1.00 92.00 298 LEU A CA 1
ATOM 2366 C C . LEU A 1 298 ? -2.358 1.254 7.205 1.00 92.00 298 LEU A C 1
ATOM 2368 O O . LEU A 1 298 ? -3.337 0.521 7.317 1.00 92.00 298 LEU A O 1
ATOM 2372 N N . ASP A 1 299 ? -1.396 1.038 6.310 1.00 90.00 299 ASP A N 1
ATOM 2373 C CA . ASP A 1 299 ? -1.366 -0.124 5.418 1.00 90.00 299 ASP A CA 1
ATOM 2374 C C . ASP A 1 299 ? -0.031 -0.847 5.591 1.00 90.00 299 ASP A C 1
ATOM 2376 O O . ASP A 1 299 ? 1.019 -0.212 5.664 1.00 90.00 299 ASP A O 1
ATOM 2380 N N . PHE A 1 300 ? -0.075 -2.172 5.702 1.00 92.62 300 PHE A N 1
ATOM 2381 C CA . PHE A 1 300 ? 1.110 -2.998 5.947 1.00 92.62 300 PHE A CA 1
ATOM 2382 C C . PHE A 1 300 ? 1.208 -4.160 4.955 1.00 92.62 300 PHE A C 1
ATOM 2384 O O . PHE A 1 300 ? 1.916 -5.142 5.208 1.00 92.62 300 PHE A O 1
ATOM 2391 N N . GLY A 1 301 ? 0.482 -4.071 3.834 1.00 86.00 301 GLY A N 1
ATOM 2392 C CA . GLY A 1 301 ? 0.499 -5.081 2.780 1.00 86.00 301 GLY A CA 1
ATOM 2393 C C . GLY A 1 301 ? 1.858 -5.159 2.084 1.00 86.00 301 GLY A C 1
ATOM 2394 O O . GLY A 1 301 ? 2.288 -6.233 1.669 1.00 86.00 301 GLY A O 1
ATOM 2395 N N . ILE A 1 302 ? 2.580 -4.034 2.024 1.00 85.00 302 ILE A N 1
ATOM 2396 C CA . ILE A 1 302 ? 3.858 -3.912 1.316 1.00 85.00 302 ILE A CA 1
ATOM 2397 C C . ILE A 1 302 ? 4.980 -3.562 2.303 1.00 85.00 302 ILE A C 1
ATOM 2399 O O . ILE A 1 302 ? 5.295 -2.391 2.550 1.00 85.00 302 ILE A O 1
ATOM 2403 N N . MET A 1 303 ? 5.599 -4.609 2.855 1.00 90.50 303 MET A N 1
ATOM 2404 C CA . MET A 1 303 ? 6.781 -4.521 3.717 1.00 90.50 303 MET A CA 1
ATOM 2405 C C . MET A 1 303 ? 7.979 -5.217 3.073 1.00 90.50 303 MET A C 1
ATOM 2407 O O . MET A 1 303 ? 7.848 -6.292 2.488 1.00 90.50 303 MET A O 1
ATOM 2411 N N . GLY A 1 304 ? 9.155 -4.611 3.207 1.00 89.62 304 GLY A N 1
ATOM 2412 C CA . GLY A 1 304 ? 10.431 -5.184 2.799 1.00 89.62 304 GLY A CA 1
ATOM 2413 C C . GLY A 1 304 ? 11.277 -5.594 4.000 1.00 89.62 304 GLY A C 1
ATOM 2414 O O . GLY A 1 304 ? 11.198 -4.988 5.070 1.00 89.62 304 GLY A O 1
ATOM 2415 N N . THR A 1 305 ? 12.131 -6.595 3.795 1.00 90.81 305 THR A N 1
ATOM 2416 C CA . THR A 1 305 ? 13.129 -7.035 4.775 1.00 90.81 305 THR A CA 1
ATOM 2417 C C . THR A 1 305 ? 14.500 -7.049 4.117 1.00 90.81 305 THR A C 1
ATOM 2419 O O . THR A 1 305 ? 14.635 -7.516 2.988 1.00 90.81 305 THR A O 1
ATOM 2422 N N . LEU A 1 306 ? 15.516 -6.568 4.827 1.00 88.81 306 LEU A N 1
ATOM 2423 C CA . LEU A 1 306 ? 16.915 -6.637 4.419 1.00 88.81 306 LEU A CA 1
ATOM 2424 C C . LEU A 1 306 ? 17.676 -7.549 5.372 1.00 88.81 306 LEU A C 1
ATOM 2426 O O . LEU A 1 306 ? 17.551 -7.432 6.592 1.00 88.81 306 LEU A O 1
ATOM 2430 N N . ASN A 1 307 ? 18.487 -8.442 4.812 1.00 87.81 307 ASN A N 1
ATOM 2431 C CA . ASN A 1 307 ? 19.445 -9.202 5.606 1.00 87.81 307 ASN A CA 1
ATOM 2432 C C . ASN A 1 307 ? 20.661 -8.320 5.962 1.00 87.81 307 ASN A C 1
ATOM 2434 O O . ASN A 1 307 ? 20.841 -7.221 5.435 1.00 87.81 307 ASN A O 1
ATOM 2438 N N . GLU A 1 308 ? 21.522 -8.804 6.855 1.00 84.31 308 GLU A N 1
ATOM 2439 C CA . GLU A 1 308 ? 22.694 -8.042 7.309 1.00 84.31 308 GLU A CA 1
ATOM 2440 C C . GLU A 1 308 ? 23.711 -7.750 6.193 1.00 84.31 308 GLU A C 1
ATOM 2442 O O . GLU A 1 308 ? 24.379 -6.715 6.227 1.00 84.31 308 GLU A O 1
ATOM 2447 N N . VAL A 1 309 ? 23.801 -8.608 5.170 1.00 84.69 309 VAL A N 1
ATOM 2448 C CA . VAL A 1 309 ? 24.676 -8.379 4.009 1.00 84.69 309 VAL A CA 1
ATOM 2449 C C . VAL A 1 309 ? 24.174 -7.180 3.206 1.00 84.69 309 VAL A C 1
ATOM 2451 O O . VAL A 1 309 ? 24.944 -6.256 2.942 1.00 84.69 309 VAL A O 1
ATOM 2454 N N . ASP A 1 310 ? 22.877 -7.145 2.901 1.00 84.56 310 ASP A N 1
ATOM 2455 C CA . ASP A 1 310 ? 22.237 -6.063 2.154 1.00 84.56 310 ASP A CA 1
ATOM 2456 C C . ASP A 1 310 ? 22.264 -4.747 2.941 1.00 84.56 310 ASP A C 1
ATOM 2458 O O . ASP A 1 310 ? 22.552 -3.691 2.374 1.00 84.56 310 ASP A O 1
ATOM 2462 N N . LYS A 1 311 ? 22.030 -4.795 4.261 1.00 85.75 311 LYS A N 1
ATOM 2463 C CA . LYS A 1 311 ? 22.119 -3.615 5.141 1.00 85.75 311 LYS A CA 1
ATOM 2464 C C . LYS A 1 311 ? 23.526 -3.030 5.147 1.00 85.75 311 LYS A C 1
ATOM 2466 O O . LYS A 1 311 ? 23.679 -1.818 4.993 1.00 85.75 311 LYS A O 1
ATOM 2471 N 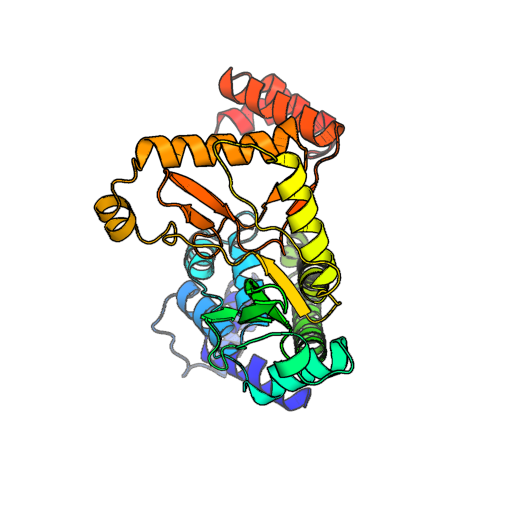N . ASN A 1 312 ? 24.549 -3.873 5.299 1.00 84.12 312 ASN A N 1
ATOM 2472 C CA . ASN A 1 312 ? 25.943 -3.436 5.297 1.00 84.12 312 ASN A CA 1
ATOM 2473 C C . ASN A 1 312 ? 26.350 -2.876 3.927 1.00 84.12 312 ASN A C 1
ATOM 2475 O O . ASN A 1 312 ? 26.955 -1.807 3.857 1.00 84.12 312 ASN A O 1
ATOM 2479 N N . TYR A 1 313 ? 25.956 -3.547 2.842 1.00 85.88 313 TYR A N 1
ATOM 2480 C CA . TYR A 1 313 ? 26.157 -3.055 1.481 1.00 85.88 313 TYR A CA 1
ATOM 2481 C C . TYR A 1 313 ? 25.552 -1.659 1.292 1.00 85.88 313 TYR A C 1
ATOM 2483 O O . TYR A 1 313 ? 26.262 -0.726 0.914 1.00 85.88 313 TYR A O 1
ATOM 2491 N N . LEU A 1 314 ? 24.264 -1.491 1.609 1.00 85.81 314 LEU A N 1
ATOM 2492 C CA . LEU A 1 314 ? 23.577 -0.210 1.473 1.00 85.81 314 LEU A CA 1
ATOM 2493 C C . LEU A 1 314 ? 24.250 0.866 2.330 1.00 85.81 314 LEU A C 1
ATOM 2495 O O . LEU A 1 314 ? 24.538 1.948 1.825 1.00 85.81 314 LEU A O 1
ATOM 2499 N N . ALA A 1 315 ? 24.566 0.571 3.593 1.00 85.44 315 ALA A N 1
ATOM 2500 C CA . ALA A 1 315 ? 25.201 1.528 4.496 1.00 85.44 315 ALA A CA 1
ATOM 2501 C C . ALA A 1 315 ? 26.561 2.009 3.964 1.00 85.44 315 ALA A C 1
ATOM 2503 O O . ALA A 1 315 ? 26.845 3.210 3.961 1.00 85.44 315 ALA A O 1
ATOM 2504 N N . GLN A 1 316 ? 27.386 1.088 3.463 1.00 86.00 316 GLN A N 1
ATOM 2505 C CA . GLN A 1 316 ? 28.673 1.419 2.855 1.00 86.00 316 GLN A CA 1
ATOM 2506 C C . GLN A 1 316 ? 28.507 2.223 1.568 1.00 86.00 316 GLN A C 1
ATOM 2508 O O . GLN A 1 316 ? 29.244 3.186 1.358 1.00 86.00 316 GLN A O 1
ATOM 2513 N N . ASN A 1 317 ? 27.523 1.868 0.741 1.00 85.12 317 ASN A N 1
ATOM 2514 C CA . ASN A 1 317 ? 27.227 2.567 -0.500 1.00 85.12 317 ASN A CA 1
ATOM 2515 C C . ASN A 1 317 ? 26.802 4.024 -0.239 1.00 85.12 317 ASN A C 1
ATOM 2517 O O . ASN A 1 317 ? 27.355 4.946 -0.835 1.00 85.12 317 ASN A O 1
ATOM 2521 N N . PHE A 1 318 ? 25.900 4.255 0.723 1.00 85.00 318 PHE A N 1
ATOM 2522 C CA . PHE A 1 318 ? 25.503 5.605 1.136 1.00 85.00 318 PHE A CA 1
ATOM 2523 C C . PHE A 1 318 ? 26.675 6.396 1.720 1.00 85.00 318 PHE A C 1
ATOM 2525 O O . PHE A 1 318 ? 26.887 7.548 1.343 1.00 85.00 318 PHE A O 1
ATOM 2532 N N . LEU A 1 319 ? 27.468 5.792 2.612 1.00 86.00 319 LEU A N 1
ATOM 2533 C CA . LEU A 1 319 ? 28.626 6.460 3.208 1.00 86.00 319 LEU A CA 1
ATOM 2534 C C . LEU A 1 319 ? 29.654 6.870 2.145 1.00 86.00 319 LEU A C 1
ATOM 2536 O O . LEU A 1 319 ? 30.185 7.981 2.197 1.00 86.00 319 LEU A O 1
ATOM 2540 N N . ALA A 1 320 ? 29.920 5.984 1.185 1.00 87.44 320 ALA A N 1
ATOM 2541 C CA . ALA A 1 320 ? 30.806 6.245 0.061 1.00 87.44 320 ALA A CA 1
ATOM 2542 C C . ALA A 1 320 ? 30.262 7.376 -0.820 1.00 87.44 320 ALA A C 1
ATOM 2544 O O . ALA A 1 320 ? 30.993 8.316 -1.128 1.00 87.44 320 ALA A O 1
ATOM 2545 N N . PHE A 1 321 ? 28.964 7.357 -1.131 1.00 84.44 321 PHE A N 1
ATOM 2546 C CA . PHE A 1 321 ? 28.312 8.410 -1.905 1.00 84.44 321 PHE A CA 1
ATOM 2547 C C . PHE A 1 321 ? 28.397 9.780 -1.212 1.00 84.44 321 PHE A C 1
ATOM 2549 O O . PHE A 1 321 ? 28.819 10.760 -1.827 1.00 84.44 321 PHE A O 1
ATOM 2556 N N . PHE A 1 322 ? 28.104 9.859 0.093 1.00 84.88 3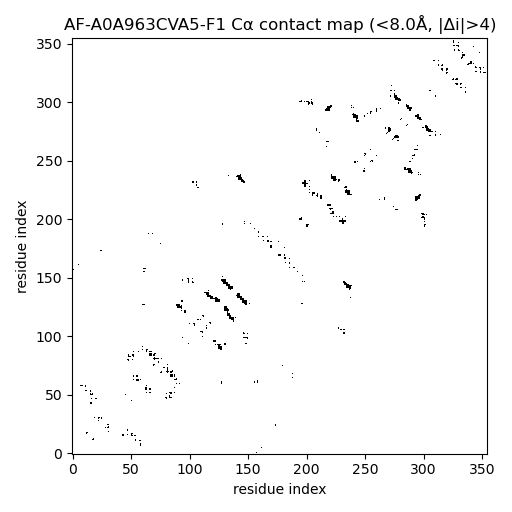22 PHE A N 1
ATOM 2557 C CA . PHE A 1 322 ? 28.214 11.109 0.859 1.00 84.88 322 PHE A CA 1
ATOM 2558 C C . PHE A 1 322 ? 29.647 11.643 0.934 1.00 84.88 322 PHE A C 1
ATOM 2560 O O . PHE A 1 322 ? 29.857 12.856 0.925 1.00 84.88 322 PHE A O 1
ATOM 2567 N N . LYS A 1 323 ? 30.640 10.750 0.969 1.00 88.94 323 LYS A N 1
ATOM 2568 C CA . LYS A 1 323 ? 32.065 11.108 0.920 1.00 88.94 323 LYS A CA 1
ATOM 2569 C C . LYS A 1 323 ? 32.583 11.360 -0.498 1.00 88.94 323 LYS A C 1
ATOM 2571 O O . LYS A 1 323 ? 33.746 11.727 -0.643 1.00 88.94 323 LYS A O 1
ATOM 2576 N N . ARG A 1 324 ? 31.742 11.189 -1.528 1.00 86.38 324 ARG A N 1
ATOM 2577 C CA . ARG A 1 324 ? 32.119 11.222 -2.953 1.00 86.38 324 ARG A CA 1
ATOM 2578 C C . ARG A 1 324 ? 33.233 10.222 -3.299 1.00 86.38 324 ARG A C 1
ATOM 2580 O O . ARG A 1 324 ? 34.027 10.450 -4.209 1.00 86.38 324 ARG A O 1
ATOM 2587 N N . ASP A 1 325 ? 33.287 9.110 -2.570 1.00 89.88 325 ASP A N 1
ATOM 2588 C CA . ASP A 1 325 ? 34.195 7.990 -2.810 1.00 89.88 325 ASP A CA 1
ATOM 2589 C C . ASP A 1 325 ? 33.576 7.034 -3.840 1.00 89.88 325 ASP A C 1
ATOM 2591 O O . ASP A 1 325 ? 33.062 5.960 -3.522 1.00 89.88 325 ASP A O 1
ATOM 2595 N N . TYR A 1 326 ? 33.581 7.461 -5.103 1.00 86.62 326 TYR A N 1
ATOM 2596 C CA . TYR A 1 326 ? 32.975 6.709 -6.207 1.00 86.62 326 TYR A CA 1
ATOM 2597 C C . TYR A 1 326 ? 33.657 5.356 -6.456 1.00 86.62 326 TYR A C 1
ATOM 2599 O O . TYR A 1 326 ? 33.010 4.420 -6.926 1.00 86.62 326 TYR A O 1
ATOM 2607 N N . ARG A 1 327 ? 34.938 5.218 -6.085 1.00 88.75 327 ARG A N 1
ATOM 2608 C CA . ARG A 1 327 ? 35.653 3.940 -6.147 1.00 88.75 327 ARG A CA 1
ATOM 2609 C C . ARG A 1 327 ? 35.050 2.938 -5.171 1.00 88.75 327 ARG A C 1
ATOM 2611 O O . ARG A 1 327 ? 34.784 1.800 -5.556 1.00 88.75 327 ARG A O 1
ATOM 2618 N N . ARG A 1 328 ? 34.788 3.354 -3.925 1.00 88.50 328 ARG A N 1
ATOM 2619 C CA . ARG A 1 328 ? 34.129 2.490 -2.938 1.00 88.50 328 ARG A CA 1
ATOM 2620 C C . ARG A 1 328 ? 32.696 2.151 -3.345 1.00 88.50 328 ARG A C 1
ATOM 2622 O O . ARG A 1 328 ? 32.301 1.003 -3.167 1.00 88.50 328 ARG A O 1
ATOM 2629 N N . VAL A 1 329 ? 31.955 3.093 -3.939 1.00 86.56 329 VAL A N 1
ATOM 2630 C CA . VAL A 1 329 ? 30.625 2.822 -4.526 1.00 86.56 329 VAL A CA 1
ATOM 2631 C C . VAL A 1 329 ? 30.731 1.703 -5.571 1.00 86.56 329 VAL A C 1
ATOM 2633 O O . VAL A 1 329 ? 30.008 0.711 -5.476 1.00 86.56 329 VAL A O 1
ATOM 2636 N N . ALA A 1 330 ? 31.664 1.808 -6.524 1.00 86.31 330 ALA A N 1
ATOM 2637 C CA . ALA A 1 330 ? 31.862 0.799 -7.566 1.00 86.31 330 ALA A CA 1
ATOM 2638 C C . ALA A 1 330 ? 32.220 -0.584 -6.990 1.00 86.31 330 ALA A C 1
ATOM 2640 O O . ALA A 1 330 ? 31.653 -1.595 -7.402 1.00 86.31 330 ALA A O 1
ATOM 2641 N N . GLN A 1 331 ? 33.122 -0.633 -6.005 1.00 87.44 331 GLN A N 1
ATOM 2642 C CA . GLN A 1 331 ? 33.503 -1.877 -5.329 1.00 87.44 331 GLN A CA 1
ATOM 2643 C C . GLN A 1 331 ? 32.333 -2.515 -4.580 1.00 87.44 331 GLN A C 1
ATOM 2645 O O . GLN A 1 331 ? 32.103 -3.711 -4.730 1.00 87.44 331 GLN A O 1
ATOM 2650 N N . ALA A 1 332 ? 31.568 -1.724 -3.823 1.00 85.31 332 ALA A N 1
ATOM 2651 C CA . ALA A 1 332 ? 30.438 -2.223 -3.048 1.00 85.31 332 ALA A CA 1
ATOM 2652 C C . ALA A 1 332 ? 29.392 -2.908 -3.948 1.00 85.31 332 ALA A C 1
ATOM 2654 O O . ALA A 1 332 ? 28.886 -3.969 -3.598 1.00 85.31 332 ALA A O 1
ATOM 2655 N N . HIS A 1 333 ? 29.100 -2.348 -5.128 1.00 84.81 333 HIS A N 1
ATOM 2656 C CA . HIS A 1 333 ? 28.149 -2.937 -6.084 1.00 84.81 333 HIS A CA 1
ATOM 2657 C C . HIS A 1 333 ? 28.625 -4.284 -6.650 1.00 84.81 333 HIS A C 1
ATOM 2659 O O . HIS A 1 333 ? 27.805 -5.170 -6.896 1.00 84.81 333 HIS A O 1
ATOM 2665 N N . ILE A 1 334 ? 29.937 -4.443 -6.854 1.00 84.75 334 ILE A N 1
ATOM 2666 C CA . ILE A 1 334 ? 30.534 -5.706 -7.310 1.00 84.75 334 ILE A CA 1
ATOM 2667 C C . ILE A 1 334 ? 30.523 -6.734 -6.172 1.00 84.75 334 ILE A C 1
ATOM 2669 O O . ILE A 1 334 ? 30.110 -7.872 -6.381 1.00 84.75 334 ILE A O 1
ATOM 2673 N N . GLU A 1 335 ? 30.924 -6.332 -4.961 1.00 83.06 335 GLU A N 1
ATOM 2674 C CA . GLU A 1 335 ? 30.934 -7.182 -3.759 1.00 83.06 335 GLU A CA 1
ATOM 2675 C C . GLU A 1 335 ? 29.540 -7.722 -3.422 1.00 83.06 335 GLU A C 1
ATOM 2677 O O . GLU A 1 335 ? 29.397 -8.891 -3.071 1.00 83.06 335 GLU A O 1
ATOM 2682 N N . ALA A 1 336 ? 28.508 -6.891 -3.574 1.00 77.25 336 ALA A N 1
ATOM 2683 C CA . ALA A 1 336 ? 27.124 -7.277 -3.331 1.00 77.25 336 ALA A CA 1
ATOM 2684 C C . ALA A 1 336 ? 26.454 -7.973 -4.533 1.00 77.25 336 ALA A C 1
ATOM 2686 O O . ALA A 1 336 ? 25.270 -8.292 -4.475 1.00 77.25 336 ALA A O 1
ATOM 2687 N N . GLY A 1 337 ? 27.190 -8.226 -5.622 1.00 79.62 337 GLY A N 1
ATOM 2688 C CA . GLY A 1 337 ? 26.703 -8.999 -6.768 1.00 79.62 337 GLY A CA 1
ATOM 2689 C C . GLY A 1 337 ? 25.657 -8.293 -7.636 1.00 79.62 337 GLY A C 1
ATOM 2690 O O . GLY A 1 337 ? 25.060 -8.930 -8.503 1.00 79.62 337 GLY A O 1
ATOM 2691 N N . TRP A 1 338 ? 25.448 -6.985 -7.448 1.00 77.31 338 TRP A N 1
ATOM 2692 C CA . TRP A 1 338 ? 24.554 -6.174 -8.288 1.00 77.31 338 TRP A CA 1
ATOM 2693 C C . TRP A 1 338 ? 25.107 -5.985 -9.701 1.00 77.31 338 TRP A C 1
ATOM 2695 O O . TRP A 1 338 ? 24.361 -5.717 -10.642 1.00 77.31 338 TRP A O 1
ATOM 2705 N N . VAL A 1 339 ? 26.424 -6.132 -9.850 1.00 80.50 339 VAL A N 1
ATOM 2706 C CA . VAL A 1 339 ? 27.154 -6.028 -11.111 1.00 80.50 339 VAL A CA 1
ATOM 2707 C C . VAL A 1 339 ? 28.046 -7.271 -11.256 1.00 80.50 339 VAL A C 1
ATOM 2709 O O . VAL A 1 339 ? 28.570 -7.753 -10.248 1.00 80.50 339 VAL A O 1
ATOM 2712 N N . PRO A 1 340 ? 28.240 -7.831 -12.470 1.00 83.62 340 PRO A N 1
ATOM 2713 C CA . PRO A 1 340 ? 29.046 -9.037 -12.652 1.00 83.62 340 PRO A CA 1
ATOM 2714 C C . PRO A 1 340 ? 30.450 -8.911 -12.049 1.00 83.62 340 PRO A C 1
ATOM 2716 O O . PRO A 1 340 ? 31.122 -7.899 -12.253 1.00 83.62 340 PRO A O 1
ATOM 2719 N N . ALA A 1 341 ? 30.928 -9.973 -11.392 1.00 82.12 341 ALA A N 1
ATOM 2720 C CA . ALA A 1 341 ? 32.209 -9.994 -10.672 1.00 82.12 341 ALA A CA 1
ATOM 2721 C C . ALA A 1 341 ? 33.441 -9.648 -11.537 1.00 82.12 341 ALA A C 1
ATOM 2723 O O . ALA A 1 341 ? 34.461 -9.212 -11.015 1.00 82.12 341 ALA A O 1
ATOM 2724 N N . GLY A 1 342 ? 33.352 -9.828 -12.859 1.00 85.00 342 GLY A N 1
ATOM 2725 C CA . GLY A 1 342 ? 34.415 -9.477 -13.809 1.00 85.00 342 GLY A CA 1
ATOM 2726 C C . GLY A 1 342 ? 34.452 -8.002 -14.225 1.00 85.00 342 GLY A C 1
ATOM 2727 O O . GLY A 1 342 ? 35.270 -7.635 -15.067 1.00 85.00 342 GLY A O 1
ATOM 2728 N N . THR A 1 343 ? 33.563 -7.159 -13.696 1.00 86.62 343 THR A N 1
ATOM 2729 C CA . THR A 1 343 ? 33.473 -5.747 -14.091 1.00 86.62 343 THR A CA 1
ATOM 2730 C C . THR A 1 343 ? 34.676 -4.961 -13.581 1.00 86.62 343 THR A C 1
ATOM 2732 O O . THR A 1 343 ? 35.043 -5.042 -12.409 1.00 86.62 343 THR A O 1
ATOM 2735 N N . ARG A 1 344 ? 35.305 -4.178 -14.464 1.00 88.31 344 ARG A N 1
ATOM 2736 C CA . ARG A 1 344 ? 36.470 -3.355 -14.121 1.00 88.31 344 ARG A CA 1
ATOM 2737 C C . ARG A 1 344 ? 36.035 -2.184 -13.241 1.00 88.31 344 ARG A C 1
ATOM 2739 O O . ARG A 1 344 ? 35.308 -1.304 -13.693 1.00 88.31 344 ARG A O 1
ATOM 2746 N N . VAL A 1 345 ? 36.523 -2.165 -12.000 1.00 87.56 345 VAL A N 1
ATOM 2747 C CA . VAL A 1 345 ? 36.177 -1.146 -10.991 1.00 87.56 345 VAL A CA 1
ATOM 2748 C C . VAL A 1 345 ? 36.412 0.272 -11.516 1.00 87.56 345 VAL A C 1
ATOM 2750 O O . VAL A 1 345 ? 35.550 1.121 -11.338 1.00 87.56 345 VAL A O 1
ATOM 2753 N N . ASP A 1 346 ? 37.536 0.520 -12.196 1.00 87.69 346 ASP A N 1
ATOM 2754 C CA . ASP A 1 346 ? 37.898 1.864 -12.669 1.00 87.69 346 ASP A CA 1
ATOM 2755 C C . ASP A 1 346 ? 36.948 2.378 -13.773 1.00 87.69 346 ASP A C 1
ATOM 2757 O O . ASP A 1 346 ? 36.620 3.562 -13.819 1.00 87.69 346 ASP A O 1
ATOM 2761 N N . GLU A 1 347 ? 36.469 1.487 -14.650 1.00 86.19 347 GLU A N 1
ATOM 2762 C CA . GLU A 1 347 ? 35.496 1.837 -15.697 1.00 86.19 347 GLU A CA 1
ATOM 2763 C C . GLU A 1 347 ? 34.121 2.112 -15.093 1.00 86.19 347 GLU A C 1
ATOM 2765 O O . GLU A 1 347 ? 33.446 3.070 -15.475 1.00 86.19 347 GLU A O 1
ATOM 2770 N N . PHE A 1 348 ? 33.726 1.301 -14.111 1.00 85.44 348 PHE A N 1
ATOM 2771 C CA . PHE A 1 348 ? 32.455 1.480 -13.429 1.00 85.44 348 PHE A CA 1
ATOM 2772 C C . PHE A 1 348 ? 32.449 2.739 -12.550 1.00 85.44 348 PHE A C 1
ATOM 2774 O O . PHE A 1 348 ? 31.488 3.501 -12.590 1.00 85.44 348 PHE A O 1
ATOM 2781 N N . GLU A 1 349 ? 33.546 3.033 -11.847 1.00 87.88 349 GLU A N 1
ATOM 2782 C CA . GLU A 1 349 ? 33.755 4.304 -11.142 1.00 87.88 349 GLU A CA 1
ATOM 2783 C C . GLU A 1 349 ? 33.579 5.502 -12.090 1.00 87.88 349 GLU A C 1
ATOM 2785 O O . GLU A 1 349 ? 32.871 6.458 -11.762 1.00 87.88 349 GLU A O 1
ATOM 2790 N N . GLY A 1 350 ? 34.190 5.438 -13.280 1.00 83.50 350 GLY A N 1
ATOM 2791 C CA . GLY A 1 350 ? 34.062 6.472 -14.306 1.00 83.50 350 GLY A CA 1
ATOM 2792 C C . GLY A 1 350 ? 32.616 6.693 -14.756 1.00 83.50 350 GLY A C 1
ATOM 2793 O O . GLY A 1 350 ? 32.191 7.839 -14.892 1.00 83.50 350 GLY A O 1
ATOM 2794 N N . ALA A 1 351 ? 31.847 5.613 -14.925 1.00 82.75 351 ALA A N 1
ATOM 2795 C CA . ALA A 1 351 ? 30.428 5.683 -15.269 1.00 82.75 351 ALA A CA 1
ATOM 2796 C C . ALA A 1 351 ? 29.581 6.299 -14.142 1.00 82.75 351 ALA A C 1
ATOM 2798 O O . ALA A 1 351 ? 28.738 7.150 -14.412 1.00 82.75 351 ALA A O 1
ATOM 2799 N N . ILE A 1 352 ? 29.833 5.924 -12.883 1.00 82.19 352 ILE A N 1
ATOM 2800 C CA . ILE A 1 352 ? 29.113 6.454 -11.711 1.00 82.19 352 ILE A CA 1
ATOM 2801 C C . ILE A 1 352 ? 29.348 7.956 -11.549 1.00 82.19 352 ILE A C 1
ATOM 2803 O O . ILE A 1 352 ? 28.431 8.683 -11.194 1.00 82.19 352 ILE A O 1
ATOM 2807 N N . ARG A 1 353 ? 30.566 8.437 -11.822 1.00 81.12 353 ARG A N 1
ATOM 2808 C CA . ARG A 1 353 ? 30.908 9.863 -11.719 1.00 81.12 353 ARG A CA 1
ATOM 2809 C C . ARG A 1 353 ? 30.224 10.733 -12.788 1.00 81.12 353 ARG A C 1
ATOM 2811 O O . ARG A 1 353 ? 30.172 11.949 -12.622 1.00 81.12 353 ARG A O 1
ATOM 2818 N N . ALA A 1 354 ? 29.776 10.141 -13.895 1.00 75.38 354 ALA A N 1
ATOM 2819 C CA . ALA A 1 354 ? 29.183 10.861 -15.023 1.00 75.38 354 ALA A CA 1
ATOM 2820 C C . ALA A 1 354 ? 27.670 11.122 -14.878 1.00 75.38 354 ALA A C 1
ATOM 2822 O O . ALA A 1 354 ? 27.127 11.908 -15.657 1.00 75.38 354 ALA A O 1
ATOM 2823 N N . VAL A 1 355 ? 27.012 10.461 -13.919 1.00 61.66 355 VAL A N 1
ATOM 2824 C CA . VAL A 1 355 ? 25.597 10.640 -13.544 1.00 61.66 355 VAL A CA 1
ATOM 2825 C C . VAL A 1 355 ? 25.505 11.649 -12.407 1.00 61.66 355 VAL A C 1
ATOM 2827 O O . VAL A 1 355 ? 24.577 12.488 -12.452 1.00 61.66 355 VAL A O 1
#

Secondary structure (DSSP, 8-state):
-HHHHHHHHHHHHHHHTHHHHHHTT-TT-HHHHHHHHHTTT----S-HHHHHHHHHHHH-HHHHHHHHHHHH-TTTS-HHHHHHHHT-----PPPPHHHHHHHHHHHHSS-HHHHSBT--SS-SEE-SSEEEEEEE-TT--EEEEEEEPTTHHHHHHHHHHHHHHHHHHHHHH-T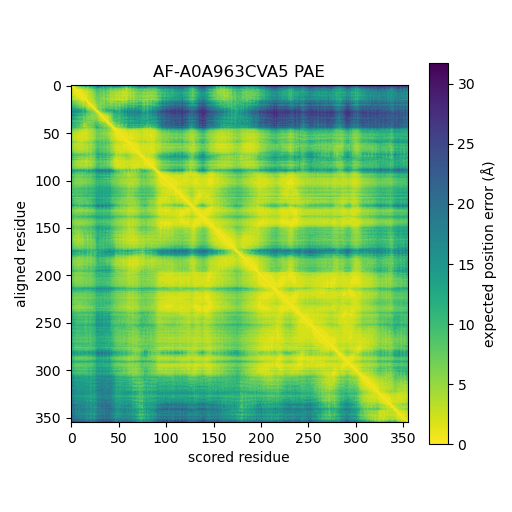GGGGG-HHHHHHHHHHHHHHTT-HHHHHHHHHHHHHHTTT-SSEE-PPB-GGG--SSEEEEE----EETT-HHHHHHTT--HHHHHHHHHHHHHIIIIIISEEES---TTTEEE-TTS-EEE---SSEEE--HHHHHHHHHHHHHHHTT-HHHHHHHHHHTTSS-TT--HHHHHHHHHT-

Radius of gyration: 23.58 Å; Cα contacts (8 Å, |Δi|>4): 480; chains: 1; bounding box: 62×43×70 Å

Solvent-accessible surface area (backbone atoms only — not comparable to full-atom values): 19371 Å² total; per-residue (Å²): 111,68,67,63,53,50,50,47,49,52,50,40,35,62,71,45,46,51,60,50,64,58,37,75,67,44,90,79,57,58,67,43,53,58,50,44,67,80,45,67,85,74,76,78,90,66,59,69,33,62,29,50,40,53,37,25,56,72,74,28,59,70,41,33,53,51,37,40,58,48,25,74,38,55,91,81,34,62,68,66,42,18,59,44,21,59,68,59,73,71,71,42,84,70,74,64,50,72,58,52,46,50,53,51,21,67,73,68,76,43,60,50,71,76,66,26,36,76,57,42,74,66,63,80,45,37,38,71,61,32,36,28,26,43,30,19,39,87,90,64,51,56,26,32,39,39,33,51,45,85,71,45,68,63,54,48,58,52,54,49,54,50,50,47,52,48,25,55,47,42,47,69,78,32,74,74,50,47,79,69,38,47,55,58,56,47,50,54,50,51,52,54,56,56,52,58,65,26,31,46,56,23,47,50,44,35,47,51,54,26,62,78,36,60,90,46,87,51,46,45,54,50,56,64,44,66,97,58,45,39,52,53,31,31,30,29,44,56,82,74,61,47,50,58,74,42,54,72,59,41,50,74,67,66,45,58,65,67,62,42,52,53,46,52,55,51,54,51,50,41,21,47,66,74,65,22,46,32,76,70,60,81,47,52,91,34,32,26,33,32,90,88,54,24,38,29,58,74,68,38,66,48,65,45,76,49,54,72,68,56,39,50,43,51,53,51,34,51,52,18,56,77,68,67,35,46,59,55,32,34,47,42,39,35,77,70,61,80,38,67,83,85,60,57,50,70,62,45,20,54,54,63,73,73,110

pLDDT: mean 87.28, std 9.01, range [58.0, 98.44]

Foldseek 3Di:
DLVVLVVQLVVLCVLLVVVVVLQVLDPVNPVVVVVCVVVVVDDDPDDSLLSQLVSLVSSHQLSLVLLCLVLVPCVLDDPSNSVSSVPRDQADDDDQLVVQQVQLCVFQVDGPCQQFPPWDSDFPGDGRFWTWIWTAGPVRATKIKIFTDPPVVVVLVSVLVVQQVVLVVQVVSRVVCVVVVSNVSSVVSSVLVVLLQFVVSFLVQLVLLCVLCPVPPAEDGWAWPVVSGGRGMTMTHDDDFAQPVPVVVCVVLVADVVVLVVSVVVSQCCCVQVVQKHAPDPDSVQWGADSSGHIYGHTRSGMGGDDPLRNVLVVQLVVCVVVVVLLSNLVSCLVSVVDPVPDDSVVSSVVVVVD

Sequence (355 aa):
MRLLRLAKIVTVGLRFGLDQLVLDADPSGRLPAVWHFFFFWRKFREPRAIRLRRALESLGPIFVKFGQMLSTRRDLLPPDLADELAALQDRVPPFPTAQAIAVIEDAFGQPVDEVLVGFERTPVASASVAQVHFAALPDGTEVAVKVLRPGIERVIAHDLSLLEAAAILLEKLWPEGRRLKPREVVAEFAKHLNDELDLGREAANCSQLRRNFKDSPLLLVPEVYWDYCSRSVMVMQRMRGVPISQTPALRAQGTDLSALSRAGVEIFFTQVFRDGFFHADMHPGNIFVHRDGRYIALDFGIMGTLNEVDKNYLAQNFLAFFKRDYRRVAQAHIEAGWVPAGTRVDEFEGAIRAV

Mean predicted aligned error: 8.09 Å